Protein AF-A0AAW1DSR6-F1 (afdb_monomer_lite)

Secondary structure (DSSP, 8-state):
------HHHHHHHHHHHHHHTTS--B-TTS-B-HHHHHHHHHHHHHHHHHHHHHHHHHHHHHHHH---HHHHHHHHHHHHHHHHHHHHHHHHHHHTHHHHHHHHHHHHHHHHHHHHTT--PPP--HHHHHHHHHHHHHHHHHHHHHHHHTTT---HHHHHHHHHHHHHHHHHHHHHHHHHHHHHHHHHHHHHHHHHHHHGGGS-HHHHHHHHHHHHHHHHHHHHHHHHHHHHHHHHHHHHHHHHHHHHHHHHHHHHHHHHHHHHH--HHHHHHHHHHHHHHHHHHHHHHHHHHHHHIIIIIHHHHHHHHHHHHHHHHHHHHHHHHHHHHHH--

Radius of gyration: 26.08 Å; chains: 1; bounding box: 67×51×86 Å

pLDDT: mean 75.91, std 11.97, range [33.66, 91.06]

InterPro domains:
  IPR013604 7TM chemosensory receptor [PF08395] (12-304)

Organism: NCBI:txid488301

Sequence (333 aa):
MLFKKTIYWEVNLLFTISHYFGLAPFHYNFKPSPFYILISISFLIITFSDFIFMIIYMETINDTYVLSKFSLILERSQLIIIVTSVIISIIKPLYNIRTFNFIAKTLDNCDNNLKEVGIFISHNRIYSIVLISIKLFSVSVIFICDIILFNTTRNISAFAMEYICTMPLYFNNIVEAQFMVLLNSVQKRFNILTENIILNKNRNYLQKIKQMNVFTKVYNNLIDVCEKINTLYSLQILLIISSIFIITTANLYHVIEKVIKYLTEKKYNDYNLLIMLTYRILLRSTEVWALITSCVNTQEKSPKDFLHLLFIILDKVMFGINMFRAISDFIFL

Foldseek 3Di:
DPPPDAVLNLQVVLLVVVLQQLLAQADSLLHGDPVSPVVLVVNLVVLVVLLVVVVVVLVVVCVVVVDDPVLSVLVNVLSVLLSVLLNCSNVLNVVCSVLVNLLRVLLRVLQVLCVVLVQHADRDNVLLVVQLCVQVVLLVVLLVLCCVLVVVDPDPVVNSVSCSVSVSSNSLSSLLSSLLSSLVSLLSSLVSLLVVLVVCPPDDLVSVVSSLVSSVVSLVSSVVSVVSSCVSCVVSVVSLLVSLVSLLVSLVVVLVVLVVVCVVPVDPSSVSSNVSSVSSNVVSVVSVVVSVVSVCCSPPPRNVSSVVSSVVVVVVSVVVVVVVVVVVVVVVD

Structure (mmCIF, N/CA/C/O backbone):
data_AF-A0AAW1DSR6-F1
#
_entry.id   AF-A0AAW1DSR6-F1
#
loop_
_atom_site.group_PDB
_atom_site.id
_atom_site.type_symbol
_atom_site.label_atom_id
_atom_site.label_alt_id
_atom_site.label_comp_id
_atom_site.label_asym_id
_atom_site.label_entity_id
_atom_site.label_seq_id
_atom_site.pdbx_PDB_ins_code
_atom_site.Cartn_x
_atom_site.Cartn_y
_atom_site.Cartn_z
_atom_site.occupancy
_atom_site.B_iso_or_equiv
_atom_site.auth_seq_id
_atom_site.auth_comp_id
_atom_site.auth_asym_id
_atom_site.auth_atom_id
_atom_site.pdbx_PDB_model_num
ATOM 1 N N . MET A 1 1 ? -11.826 -24.851 19.324 1.00 33.66 1 MET A N 1
ATOM 2 C CA . MET A 1 1 ? -11.303 -23.528 19.734 1.00 33.66 1 MET A CA 1
ATOM 3 C C . MET A 1 1 ? -11.650 -22.532 18.628 1.00 33.66 1 MET A C 1
ATOM 5 O O . MET A 1 1 ? -10.995 -22.522 17.596 1.00 33.66 1 MET A O 1
ATOM 9 N N . LEU A 1 2 ? -12.761 -21.798 18.753 1.00 34.19 2 LEU A N 1
ATOM 10 C CA . LEU A 1 2 ? -13.153 -20.792 17.756 1.00 34.19 2 LEU A CA 1
ATOM 11 C C . LEU A 1 2 ? -12.132 -19.651 17.812 1.00 34.19 2 LEU A C 1
ATOM 13 O O . LEU A 1 2 ? -12.024 -18.988 18.843 1.00 34.19 2 LEU A O 1
ATOM 17 N N . PHE A 1 3 ? -11.358 -19.451 16.741 1.00 39.91 3 PHE A N 1
ATOM 18 C CA . PHE A 1 3 ? -10.447 -18.313 16.622 1.00 39.91 3 PHE A CA 1
ATOM 19 C C . PHE A 1 3 ? -11.234 -17.031 16.903 1.00 39.91 3 PHE A C 1
ATOM 21 O O . PHE A 1 3 ? -12.148 -16.680 16.154 1.00 39.91 3 PHE A O 1
ATOM 28 N N . LYS A 1 4 ? -10.906 -16.352 18.007 1.00 55.47 4 LYS A N 1
ATOM 29 C CA . LYS A 1 4 ? -11.485 -15.054 18.348 1.00 55.47 4 LYS A CA 1
ATOM 30 C C . LYS A 1 4 ? -11.132 -14.116 17.190 1.00 55.47 4 LYS A C 1
ATOM 32 O O . LYS A 1 4 ? -9.962 -13.795 16.998 1.00 55.47 4 LYS A O 1
ATOM 37 N N . LYS A 1 5 ? -12.121 -13.767 16.361 1.00 62.78 5 LYS A N 1
ATOM 38 C CA . LYS A 1 5 ? -11.941 -12.811 15.263 1.00 62.78 5 LYS A CA 1
ATOM 39 C C . LYS A 1 5 ? -11.643 -11.459 15.903 1.00 62.78 5 LYS A C 1
ATOM 41 O O . LYS A 1 5 ? -12.522 -10.893 16.538 1.00 62.78 5 LYS A O 1
ATOM 46 N N . THR A 1 6 ? -10.401 -11.017 15.794 1.00 70.44 6 THR A N 1
ATOM 47 C CA . THR A 1 6 ? -9.917 -9.715 16.266 1.00 70.44 6 THR A CA 1
ATOM 48 C C . THR A 1 6 ? -9.528 -8.854 15.067 1.00 70.44 6 THR A C 1
ATOM 50 O O . THR A 1 6 ? -9.496 -9.337 13.932 1.00 70.44 6 THR A O 1
ATOM 53 N N . ILE A 1 7 ? -9.154 -7.597 15.305 1.00 66.75 7 ILE A N 1
ATOM 54 C CA . ILE A 1 7 ? -8.527 -6.726 14.292 1.00 66.75 7 ILE A CA 1
ATOM 55 C C . ILE A 1 7 ? -7.335 -7.370 13.612 1.00 66.75 7 ILE A C 1
ATOM 57 O O . ILE A 1 7 ? -7.159 -7.220 12.405 1.00 66.75 7 ILE A O 1
ATOM 61 N N . TYR A 1 8 ? -6.557 -8.148 14.363 1.00 70.31 8 TYR A N 1
ATOM 62 C CA . TYR A 1 8 ? -5.473 -8.919 13.786 1.00 70.31 8 TYR A CA 1
ATOM 63 C C . TYR A 1 8 ? -6.011 -9.808 12.665 1.00 70.31 8 TYR A C 1
ATOM 65 O O . TYR A 1 8 ? -5.470 -9.779 11.580 1.00 70.31 8 TYR A O 1
ATOM 73 N N . TRP A 1 9 ? -7.142 -10.492 12.828 1.00 69.94 9 TRP A N 1
ATOM 74 C CA . TRP A 1 9 ? -7.712 -11.328 11.765 1.00 69.94 9 TRP A CA 1
ATOM 75 C C . TRP A 1 9 ? -8.164 -10.551 10.510 1.00 69.94 9 TRP A C 1
ATOM 77 O O . TRP A 1 9 ? -8.051 -11.069 9.400 1.00 69.94 9 TRP A O 1
ATOM 87 N N . GLU A 1 10 ? -8.655 -9.321 10.670 1.00 73.56 10 GLU A N 1
ATOM 88 C CA . GLU A 1 10 ? -9.078 -8.437 9.569 1.00 73.56 10 GLU A CA 1
ATOM 89 C C . GLU A 1 10 ? -7.885 -7.952 8.727 1.00 73.56 10 GLU A C 1
ATOM 91 O O . GLU A 1 10 ? -7.945 -7.918 7.496 1.00 73.56 10 GLU A O 1
ATOM 96 N N . VAL A 1 11 ? -6.783 -7.637 9.407 1.00 75.25 11 VAL A N 1
ATOM 97 C CA . VAL A 1 11 ? -5.608 -6.977 8.834 1.00 75.25 11 VAL A CA 1
ATOM 98 C C . VAL A 1 11 ? -4.513 -7.984 8.435 1.00 75.25 11 VAL A C 1
ATOM 100 O O . VAL A 1 11 ? -3.766 -7.763 7.484 1.00 75.25 11 VAL A O 1
ATOM 103 N N . ASN A 1 12 ? -4.446 -9.139 9.101 1.00 75.44 12 ASN A N 1
ATOM 104 C CA . ASN A 1 12 ? -3.329 -10.083 9.034 1.00 75.44 12 ASN A CA 1
ATOM 105 C C . ASN A 1 12 ? -3.040 -10.626 7.627 1.00 75.44 12 ASN A C 1
ATOM 107 O O . ASN A 1 12 ? -1.880 -10.760 7.255 1.00 75.44 12 ASN A O 1
ATOM 111 N N . LEU A 1 13 ? -4.054 -10.914 6.809 1.00 79.00 13 LEU A N 1
ATOM 112 C CA . LEU A 1 13 ? -3.818 -11.538 5.500 1.00 79.00 13 LEU A CA 1
ATOM 113 C C . LEU A 1 13 ? -2.916 -10.684 4.598 1.00 79.00 13 LEU A C 1
ATOM 115 O O . LEU A 1 13 ? -1.993 -11.196 3.970 1.00 79.00 13 LEU A O 1
ATOM 119 N N . LEU A 1 14 ? -3.130 -9.372 4.598 1.00 84.19 14 LEU A N 1
ATOM 120 C CA . LEU A 1 14 ? -2.317 -8.447 3.824 1.00 84.19 14 LEU A CA 1
ATOM 121 C C . LEU A 1 14 ? -0.883 -8.361 4.352 1.00 84.19 14 LEU A C 1
ATOM 123 O O . LEU A 1 14 ? 0.073 -8.382 3.577 1.00 84.19 14 LEU A O 1
ATOM 127 N N . PHE A 1 15 ? -0.718 -8.322 5.673 1.00 81.25 15 PHE A N 1
ATOM 128 C CA . PHE A 1 15 ? 0.607 -8.336 6.289 1.00 81.25 15 PHE A CA 1
ATOM 129 C C . PHE A 1 15 ? 1.315 -9.682 6.095 1.00 81.25 15 PHE A C 1
ATOM 131 O O . PHE A 1 15 ? 2.525 -9.704 5.917 1.00 81.25 15 PHE A O 1
ATOM 138 N N . THR A 1 16 ? 0.564 -10.779 5.975 1.00 81.81 16 THR A N 1
ATOM 139 C CA . THR A 1 16 ? 1.099 -12.099 5.620 1.00 81.81 16 THR A CA 1
ATOM 140 C C . THR A 1 16 ? 1.701 -12.095 4.224 1.00 81.81 16 THR A C 1
ATOM 142 O O . THR A 1 16 ? 2.834 -12.529 4.053 1.00 81.81 16 THR A O 1
ATOM 145 N N . ILE A 1 17 ? 0.980 -11.551 3.236 1.00 83.06 17 ILE A N 1
ATOM 146 C CA . ILE A 1 17 ? 1.521 -11.350 1.884 1.00 83.06 17 ILE A CA 1
ATOM 147 C C . ILE A 1 17 ? 2.768 -10.463 1.964 1.00 83.06 17 ILE A C 1
ATOM 149 O O . ILE A 1 17 ? 3.800 -10.785 1.389 1.00 83.06 17 ILE A O 1
ATOM 153 N N . SER A 1 18 ? 2.711 -9.404 2.769 1.00 85.31 18 SER A N 1
ATOM 154 C CA . SER A 1 18 ? 3.819 -8.462 2.952 1.00 85.31 18 SER A CA 1
ATOM 155 C C . SER A 1 18 ? 5.073 -9.088 3.581 1.00 85.31 18 SER A C 1
ATOM 157 O O . SER A 1 18 ? 6.170 -8.596 3.323 1.00 85.31 18 SER A O 1
ATOM 159 N N . HIS A 1 19 ? 4.952 -10.172 4.363 1.00 84.25 19 HIS A N 1
ATOM 160 C CA . HIS A 1 19 ? 6.106 -10.920 4.885 1.00 84.25 19 HIS A CA 1
ATOM 161 C C . HIS A 1 19 ? 6.953 -11.506 3.746 1.00 84.25 19 HIS A C 1
ATOM 163 O O . HIS A 1 19 ? 8.178 -11.438 3.800 1.00 84.25 19 HIS A O 1
ATOM 169 N N . TYR A 1 20 ? 6.309 -12.040 2.699 1.00 83.81 20 TYR A N 1
ATOM 170 C CA . TYR A 1 20 ? 6.999 -12.645 1.552 1.00 83.81 20 TYR A CA 1
ATOM 171 C C . TYR A 1 20 ? 7.768 -11.626 0.711 1.00 83.81 20 TYR A C 1
ATOM 173 O O . TYR A 1 20 ? 8.762 -11.981 0.091 1.00 83.81 20 TYR A O 1
ATOM 181 N N . PHE A 1 21 ? 7.335 -10.366 0.733 1.00 83.12 21 PHE A N 1
ATOM 182 C CA . PHE A 1 21 ? 8.011 -9.255 0.065 1.00 83.12 21 PHE A CA 1
ATOM 183 C C . PHE A 1 21 ? 8.940 -8.477 1.012 1.00 83.12 21 PHE A C 1
ATOM 185 O O . PHE A 1 21 ? 9.405 -7.404 0.661 1.00 83.12 21 PHE A O 1
ATOM 192 N N . GLY A 1 22 ? 9.185 -8.945 2.243 1.00 81.81 22 GLY A N 1
ATOM 193 C CA . GLY A 1 22 ? 10.058 -8.235 3.187 1.00 81.81 22 GLY A CA 1
ATOM 194 C C . GLY A 1 22 ? 9.541 -6.856 3.632 1.00 81.81 22 GLY A C 1
ATOM 195 O O . GLY A 1 22 ? 10.302 -6.066 4.186 1.00 81.81 22 GLY A O 1
ATOM 196 N N . LEU A 1 23 ? 8.254 -6.560 3.437 1.00 86.00 23 LEU A N 1
ATOM 197 C CA . LEU A 1 23 ? 7.609 -5.292 3.810 1.00 86.00 23 LEU A CA 1
ATOM 198 C C . LEU A 1 23 ? 7.003 -5.311 5.222 1.00 86.00 23 LEU A C 1
ATOM 200 O O . LEU A 1 23 ? 6.523 -4.293 5.717 1.00 86.00 23 LEU A O 1
ATOM 204 N N . ALA A 1 24 ? 6.995 -6.470 5.877 1.00 85.31 24 ALA A N 1
ATOM 205 C CA . ALA A 1 24 ? 6.458 -6.644 7.219 1.00 85.31 24 ALA A CA 1
ATOM 206 C C . ALA A 1 24 ? 7.424 -7.503 8.067 1.00 85.31 24 ALA A C 1
ATOM 208 O O . ALA A 1 24 ? 7.368 -8.728 8.049 1.00 85.31 24 ALA A O 1
ATOM 209 N N . PRO A 1 25 ? 8.344 -6.887 8.825 1.00 83.06 25 PRO A N 1
ATOM 210 C CA . PRO A 1 25 ? 9.368 -7.596 9.598 1.00 83.06 25 PRO A CA 1
ATOM 211 C C . PRO A 1 25 ? 8.852 -8.107 10.959 1.00 83.06 25 PRO A C 1
ATOM 213 O O . PRO A 1 25 ? 9.550 -8.072 11.977 1.00 83.06 25 PRO A O 1
ATOM 216 N N . PHE A 1 26 ? 7.594 -8.539 11.029 1.00 81.88 26 PHE A N 1
ATOM 217 C CA . PHE A 1 26 ? 6.928 -8.883 12.283 1.00 81.88 26 PHE A CA 1
ATOM 218 C C . PHE A 1 26 ? 5.994 -10.087 12.144 1.00 81.88 26 PHE A C 1
ATOM 220 O O . PHE A 1 26 ? 5.585 -10.460 11.061 1.00 81.88 26 PHE A O 1
ATOM 227 N N . HIS A 1 27 ? 5.666 -10.730 13.262 1.00 82.25 27 HIS A N 1
ATOM 228 C CA . HIS A 1 27 ? 4.665 -11.791 13.335 1.00 82.25 27 HIS A CA 1
ATOM 229 C C . HIS A 1 27 ? 3.236 -11.234 13.322 1.00 82.25 27 HIS A C 1
ATOM 231 O O . HIS A 1 27 ? 3.014 -10.039 13.502 1.00 82.25 27 HIS A O 1
ATOM 237 N N . TYR A 1 28 ? 2.258 -12.142 13.263 1.00 71.56 28 TYR A N 1
ATOM 238 C CA . TYR A 1 28 ? 0.815 -11.878 13.291 1.00 71.56 28 TYR A CA 1
ATOM 239 C C . TYR A 1 28 ? 0.317 -10.924 14.388 1.00 71.56 28 TYR A C 1
ATOM 241 O O . TYR A 1 28 ? -0.719 -10.298 14.209 1.00 71.56 28 TYR A O 1
ATOM 249 N N . ASN A 1 29 ? 1.059 -10.767 15.489 1.00 72.31 29 ASN A N 1
ATOM 250 C CA . ASN A 1 29 ? 0.733 -9.842 16.580 1.00 72.31 29 ASN A CA 1
ATOM 251 C C . ASN A 1 29 ? 1.559 -8.538 16.543 1.00 72.31 29 ASN A C 1
ATOM 253 O O . ASN A 1 29 ? 1.750 -7.914 17.587 1.00 72.31 29 ASN A O 1
ATOM 257 N N . PHE A 1 30 ? 2.113 -8.163 15.385 1.00 76.62 30 PHE A N 1
ATOM 258 C CA . PHE A 1 30 ? 3.025 -7.022 15.209 1.00 76.62 30 PHE A CA 1
ATOM 259 C C . PHE A 1 30 ? 4.219 -7.039 16.184 1.00 76.62 30 PHE A C 1
ATOM 261 O O . PHE A 1 30 ? 4.665 -6.008 16.689 1.00 76.62 30 PHE A O 1
ATOM 268 N N . LYS A 1 31 ? 4.737 -8.239 16.483 1.00 81.00 31 LYS A N 1
ATOM 269 C CA . LYS A 1 31 ? 5.980 -8.433 17.246 1.00 81.00 31 LYS A CA 1
ATOM 270 C C . LYS A 1 31 ? 7.142 -8.658 16.280 1.00 81.00 31 LYS A C 1
ATOM 272 O O . LYS A 1 31 ? 6.949 -9.431 15.345 1.00 81.00 31 LYS A O 1
ATOM 277 N N . PRO A 1 32 ? 8.322 -8.057 16.502 1.00 81.56 32 PRO A N 1
ATOM 278 C CA . PRO A 1 32 ? 9.464 -8.247 15.615 1.00 81.56 32 PRO A CA 1
ATOM 279 C C . PRO A 1 32 ? 9.823 -9.732 15.510 1.00 81.56 32 PRO A C 1
ATOM 281 O O . PRO A 1 32 ? 9.777 -10.455 16.508 1.00 81.56 32 PRO A O 1
ATOM 284 N N . SER A 1 33 ? 10.163 -10.175 14.303 1.00 86.69 33 SER A N 1
ATOM 285 C CA . SER A 1 33 ? 10.645 -11.531 14.051 1.00 86.69 33 SER A CA 1
ATOM 286 C C . SER A 1 33 ? 12.042 -11.463 13.450 1.00 86.69 33 SER A C 1
ATOM 288 O O . SER A 1 33 ? 12.186 -10.839 12.399 1.00 86.69 33 SER A O 1
ATOM 290 N N . PRO A 1 34 ? 13.063 -12.109 14.039 1.00 87.12 34 PRO A N 1
ATOM 291 C CA . PRO A 1 34 ? 14.406 -12.097 13.462 1.00 87.12 34 PRO A CA 1
ATOM 292 C C . PRO A 1 34 ? 14.419 -12.685 12.044 1.00 87.12 34 PRO A C 1
ATOM 294 O O . PRO A 1 34 ? 15.131 -12.184 11.182 1.00 87.12 34 PRO A O 1
ATOM 297 N N . PHE A 1 35 ? 13.570 -13.682 11.777 1.00 89.56 35 PHE A N 1
ATOM 298 C CA . PHE A 1 35 ? 13.433 -14.292 10.456 1.00 89.56 35 PHE A CA 1
ATOM 299 C C . PHE A 1 35 ? 12.886 -13.309 9.410 1.00 89.56 35 PHE A C 1
ATOM 301 O O . PHE A 1 35 ? 13.492 -13.132 8.358 1.00 89.56 35 PHE A O 1
ATOM 308 N N . TYR A 1 36 ? 11.781 -12.614 9.705 1.00 88.06 36 TYR A N 1
ATOM 309 C CA . TYR A 1 36 ? 11.218 -11.641 8.759 1.00 88.06 36 TYR A CA 1
ATOM 310 C C . TYR A 1 36 ? 12.074 -10.377 8.625 1.00 88.06 36 TYR A C 1
ATOM 312 O O . TYR A 1 36 ? 12.124 -9.802 7.545 1.00 88.06 36 TYR A O 1
ATOM 320 N N . ILE A 1 37 ? 12.796 -9.977 9.678 1.00 88.00 37 ILE A N 1
ATOM 321 C CA . ILE A 1 37 ? 13.806 -8.912 9.591 1.00 88.00 37 ILE A CA 1
ATOM 322 C C . ILE A 1 37 ? 14.918 -9.314 8.616 1.00 88.00 37 ILE A C 1
ATOM 324 O O . ILE A 1 37 ? 15.310 -8.503 7.780 1.00 88.00 37 ILE A O 1
ATOM 328 N N . LEU A 1 38 ? 15.401 -10.558 8.686 1.00 89.88 38 LEU A N 1
ATOM 329 C CA . LEU A 1 38 ? 16.421 -11.057 7.766 1.00 89.88 38 LEU A CA 1
ATOM 330 C C . LEU A 1 38 ? 15.917 -11.045 6.318 1.00 89.88 38 LEU A C 1
ATOM 332 O O . LEU A 1 38 ? 16.629 -10.559 5.448 1.00 89.88 38 LEU A O 1
ATOM 336 N N . ILE A 1 39 ? 14.670 -11.467 6.077 1.00 90.06 39 ILE A N 1
ATOM 337 C CA . ILE A 1 39 ? 14.035 -11.371 4.753 1.00 90.06 39 ILE A CA 1
ATOM 338 C C . ILE A 1 39 ? 14.001 -9.915 4.263 1.00 90.06 39 ILE A C 1
ATOM 340 O O . ILE A 1 39 ? 14.423 -9.645 3.140 1.00 90.06 39 ILE A O 1
ATOM 344 N N . SER A 1 40 ? 13.557 -8.967 5.096 1.00 88.44 40 SER A N 1
ATOM 345 C CA . SER A 1 40 ? 13.559 -7.536 4.757 1.00 88.44 40 SER A CA 1
ATOM 346 C C . SER A 1 40 ? 14.954 -7.026 4.381 1.00 88.44 40 SER A C 1
ATOM 348 O O . SER A 1 40 ? 15.101 -6.320 3.385 1.00 88.44 40 SER A O 1
ATOM 350 N N . ILE A 1 41 ? 15.989 -7.402 5.140 1.00 89.50 41 ILE A N 1
ATOM 351 C CA . ILE A 1 41 ? 17.379 -7.012 4.862 1.00 89.50 41 ILE A CA 1
ATOM 352 C C . ILE A 1 41 ? 17.864 -7.626 3.544 1.00 89.50 41 ILE A C 1
ATOM 354 O O . ILE A 1 41 ? 18.469 -6.922 2.738 1.00 89.50 41 ILE A O 1
ATOM 358 N N . SER A 1 42 ? 17.566 -8.902 3.282 1.00 89.75 42 SER A N 1
ATOM 359 C CA . SER A 1 42 ? 17.909 -9.555 2.015 1.00 89.75 42 SER A CA 1
ATOM 360 C C . SER A 1 42 ? 17.270 -8.848 0.819 1.00 89.75 42 SER A C 1
ATOM 362 O O . SER A 1 42 ? 17.965 -8.566 -0.153 1.00 89.75 42 SER A O 1
ATOM 364 N N . PHE A 1 43 ? 15.986 -8.486 0.902 1.00 87.75 43 PHE A N 1
ATOM 365 C CA . PHE A 1 43 ? 15.320 -7.717 -0.153 1.00 87.75 43 PHE A CA 1
ATOM 366 C C . PHE A 1 43 ? 15.931 -6.331 -0.346 1.00 87.75 43 PHE A C 1
ATOM 368 O O . PHE A 1 43 ? 16.059 -5.880 -1.482 1.00 87.75 43 PHE A O 1
ATOM 375 N N . LEU A 1 44 ? 16.351 -5.666 0.731 1.00 88.00 44 LEU A N 1
ATOM 376 C CA . LEU A 1 44 ? 17.025 -4.371 0.644 1.00 88.00 44 LEU A CA 1
ATOM 377 C C . LEU A 1 44 ? 18.364 -4.492 -0.101 1.00 88.00 44 LEU A C 1
ATOM 379 O O . LEU A 1 44 ? 18.635 -3.687 -0.990 1.00 88.00 44 LEU A O 1
ATOM 383 N N . ILE A 1 45 ? 19.159 -5.524 0.203 1.00 89.12 45 ILE A N 1
ATOM 384 C CA . ILE A 1 45 ? 20.431 -5.801 -0.484 1.00 89.12 45 ILE A CA 1
ATOM 385 C C . ILE A 1 45 ? 20.195 -6.096 -1.969 1.00 89.12 45 ILE A C 1
ATOM 387 O O . ILE A 1 45 ? 20.877 -5.519 -2.812 1.00 89.12 45 ILE A O 1
ATOM 391 N N . ILE A 1 46 ? 19.215 -6.948 -2.291 1.00 87.56 46 ILE A N 1
ATOM 392 C CA . ILE A 1 46 ? 18.862 -7.278 -3.680 1.00 87.56 46 ILE A CA 1
ATOM 393 C C . ILE A 1 46 ? 18.434 -6.014 -4.429 1.00 87.56 46 ILE A C 1
ATOM 395 O O . ILE A 1 46 ? 18.999 -5.709 -5.470 1.00 87.56 46 ILE A O 1
ATOM 399 N N . THR A 1 47 ? 17.530 -5.216 -3.856 1.00 84.31 47 THR A N 1
ATOM 400 C CA . THR A 1 47 ? 17.042 -3.975 -4.483 1.00 84.31 47 THR A CA 1
ATOM 401 C C . THR A 1 47 ? 18.184 -2.991 -4.750 1.00 84.31 47 THR A C 1
ATOM 403 O O . THR A 1 47 ? 18.222 -2.342 -5.792 1.00 84.31 47 THR A O 1
ATOM 406 N N . PHE A 1 48 ? 19.133 -2.875 -3.818 1.00 84.94 48 PHE A N 1
ATOM 407 C CA . PHE A 1 48 ? 20.292 -2.002 -3.984 1.00 84.94 48 PHE A CA 1
ATOM 408 C C . PHE A 1 48 ? 21.265 -2.523 -5.053 1.00 84.94 48 PHE A C 1
ATOM 410 O O . PHE A 1 48 ? 21.777 -1.742 -5.853 1.00 84.94 48 PHE A O 1
ATOM 417 N N . SER A 1 49 ? 21.484 -3.840 -5.103 1.00 85.56 49 SER A N 1
ATOM 418 C CA . SER A 1 49 ? 22.279 -4.489 -6.149 1.00 85.56 49 SER A CA 1
ATOM 419 C C . SER A 1 49 ? 21.655 -4.290 -7.532 1.00 85.56 49 SER A C 1
ATOM 421 O O . SER A 1 49 ? 22.345 -3.882 -8.465 1.00 85.56 49 SER A O 1
ATOM 423 N N . ASP A 1 50 ? 20.345 -4.512 -7.651 1.00 82.44 50 ASP A N 1
ATOM 424 C C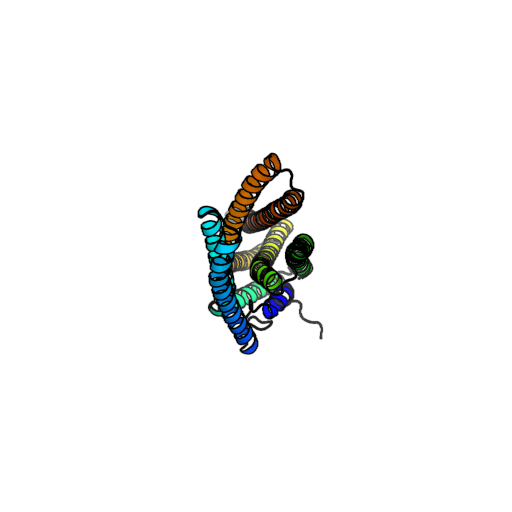A . ASP A 1 50 ? 19.589 -4.336 -8.891 1.00 82.44 50 ASP A CA 1
ATOM 425 C C . ASP A 1 50 ? 19.624 -2.875 -9.357 1.00 82.44 50 ASP A C 1
ATOM 427 O O . ASP A 1 50 ? 19.820 -2.602 -10.537 1.00 82.44 50 ASP A O 1
ATOM 431 N N . PHE A 1 51 ? 19.523 -1.914 -8.434 1.00 83.25 51 PHE A N 1
ATOM 432 C CA . PHE A 1 51 ? 19.664 -0.489 -8.739 1.00 83.25 51 PHE A CA 1
ATOM 433 C C . PHE A 1 51 ? 21.029 -0.146 -9.348 1.00 83.25 51 PHE A C 1
ATOM 435 O O . PHE A 1 51 ? 21.090 0.526 -10.380 1.00 83.25 51 PHE A O 1
ATOM 442 N N . ILE A 1 52 ? 22.122 -0.622 -8.741 1.00 83.62 52 ILE A N 1
ATOM 443 C CA . ILE A 1 52 ? 23.479 -0.402 -9.267 1.00 83.62 52 ILE A CA 1
ATOM 444 C C . ILE A 1 52 ? 23.619 -1.046 -10.647 1.00 83.62 52 ILE A C 1
ATOM 446 O O . ILE A 1 52 ? 24.118 -0.409 -11.576 1.00 83.62 52 ILE A O 1
ATOM 450 N N . PHE A 1 53 ? 23.143 -2.285 -10.792 1.00 82.81 53 PHE A N 1
ATOM 451 C CA . PHE A 1 53 ? 23.168 -3.000 -12.062 1.00 82.81 53 PHE A CA 1
ATOM 452 C C . PHE A 1 53 ? 22.432 -2.223 -13.161 1.00 82.81 53 PHE A C 1
ATOM 454 O O . PHE A 1 53 ? 22.983 -2.029 -14.243 1.00 82.81 53 PHE A O 1
ATOM 461 N N . MET A 1 54 ? 21.236 -1.705 -12.873 1.00 76.94 54 MET A N 1
ATOM 462 C CA . MET A 1 54 ? 20.451 -0.919 -13.827 1.00 76.94 54 MET A CA 1
ATOM 463 C C . MET A 1 54 ? 21.137 0.378 -14.248 1.00 76.94 54 MET A C 1
ATOM 465 O O . MET A 1 54 ? 21.047 0.750 -15.414 1.00 76.94 54 MET A O 1
ATOM 469 N N . ILE A 1 55 ? 21.818 1.075 -13.334 1.00 78.12 55 ILE A N 1
ATOM 470 C CA . ILE A 1 55 ? 22.549 2.305 -13.674 1.00 78.12 55 ILE A CA 1
ATOM 471 C C . ILE A 1 55 ? 23.665 2.002 -14.674 1.00 78.12 55 ILE A C 1
ATOM 473 O O . ILE A 1 55 ? 23.763 2.677 -15.699 1.00 78.12 55 ILE A O 1
ATOM 477 N N . ILE A 1 56 ? 24.462 0.967 -14.397 1.00 79.12 56 ILE A N 1
ATOM 478 C CA . ILE A 1 56 ? 25.563 0.537 -15.269 1.00 79.12 56 ILE A CA 1
ATOM 479 C C . ILE A 1 56 ? 25.009 0.076 -16.622 1.00 79.12 56 ILE A C 1
ATOM 481 O O . ILE A 1 56 ? 25.536 0.421 -17.677 1.00 79.12 56 ILE A O 1
ATOM 485 N N . TYR A 1 57 ? 23.912 -0.679 -16.608 1.00 74.69 57 TYR A N 1
ATOM 486 C CA . TYR A 1 57 ? 23.311 -1.212 -17.824 1.00 74.69 57 TYR A CA 1
ATOM 487 C C . TYR A 1 57 ? 22.587 -0.145 -18.660 1.00 74.69 57 TYR A C 1
ATOM 489 O O . TYR A 1 57 ? 22.561 -0.227 -19.884 1.00 74.69 57 TYR A O 1
ATOM 497 N N . MET A 1 58 ? 22.039 0.905 -18.043 1.00 70.81 58 MET A N 1
ATOM 498 C CA . MET A 1 58 ? 21.500 2.046 -18.789 1.00 70.81 58 MET A CA 1
ATOM 499 C C . MET A 1 58 ? 22.587 2.812 -19.547 1.00 70.81 58 MET A C 1
ATOM 501 O O . MET A 1 58 ? 22.297 3.366 -20.604 1.00 70.81 58 MET A O 1
ATOM 505 N N . GLU A 1 59 ? 23.828 2.836 -19.052 1.00 70.12 59 GLU A N 1
ATOM 506 C CA . GLU A 1 59 ? 24.948 3.422 -19.799 1.00 70.12 59 GLU A CA 1
ATOM 507 C C . GLU A 1 59 ? 25.290 2.598 -21.040 1.00 70.12 59 GLU A C 1
ATOM 509 O O . GLU A 1 59 ? 25.432 3.169 -22.117 1.00 70.12 59 GLU A O 1
ATOM 514 N N . THR A 1 60 ? 25.293 1.267 -20.937 1.00 67.69 60 THR A N 1
ATOM 515 C CA . THR A 1 60 ? 25.555 0.388 -22.090 1.00 67.69 60 THR A CA 1
ATOM 516 C C . THR A 1 60 ? 24.395 0.355 -23.097 1.00 67.69 60 THR A C 1
ATOM 518 O O . THR A 1 60 ? 24.611 0.218 -24.303 1.00 67.69 60 THR A O 1
ATOM 521 N N . ILE A 1 61 ? 23.153 0.528 -22.630 1.00 62.06 61 ILE A N 1
ATOM 522 C CA . ILE A 1 61 ? 21.959 0.675 -23.478 1.00 62.06 61 ILE A CA 1
ATOM 523 C C . ILE A 1 61 ? 21.936 2.017 -24.209 1.00 62.06 61 ILE A C 1
ATOM 525 O O . ILE A 1 61 ? 21.490 2.085 -25.353 1.00 62.06 61 ILE A O 1
ATOM 529 N N . ASN A 1 62 ? 22.394 3.099 -23.582 1.00 57.69 62 ASN A N 1
ATOM 530 C CA . ASN A 1 62 ? 22.384 4.412 -24.220 1.00 57.69 62 ASN A CA 1
ATOM 531 C C . ASN A 1 62 ? 23.220 4.428 -25.511 1.00 57.69 62 ASN A C 1
ATOM 533 O O . ASN A 1 62 ? 22.804 5.018 -26.509 1.00 57.69 62 ASN A O 1
ATOM 537 N N . ASP A 1 63 ? 24.332 3.692 -25.513 1.00 54.44 63 ASP A N 1
ATOM 538 C CA . ASP A 1 63 ? 25.188 3.517 -26.688 1.00 54.44 63 ASP A CA 1
ATOM 539 C C . ASP A 1 63 ? 24.503 2.719 -27.814 1.00 54.44 63 ASP A C 1
ATOM 541 O O . ASP A 1 63 ? 24.851 2.873 -28.983 1.00 54.44 63 ASP A O 1
ATOM 545 N N . THR A 1 64 ? 23.500 1.892 -27.491 1.00 47.53 64 THR A N 1
ATOM 546 C CA . THR A 1 64 ? 22.774 1.051 -28.461 1.00 47.53 64 THR A CA 1
ATOM 547 C C . THR A 1 64 ? 21.444 1.640 -28.934 1.00 47.53 64 THR A C 1
ATOM 549 O O . THR A 1 64 ? 21.094 1.469 -30.099 1.00 47.53 64 THR A O 1
ATOM 552 N N . TYR A 1 65 ? 20.698 2.340 -28.075 1.00 47.62 65 TYR A N 1
ATOM 553 C CA . TYR A 1 65 ? 19.365 2.873 -28.399 1.00 47.62 65 TYR A CA 1
ATOM 554 C C . TYR A 1 65 ? 19.361 4.358 -28.788 1.00 47.62 65 TYR A C 1
ATOM 556 O O . TYR A 1 65 ? 18.321 4.852 -29.226 1.00 47.62 65 TYR A O 1
ATOM 564 N N . VAL A 1 66 ? 20.500 5.057 -28.661 1.00 57.69 66 VAL A N 1
ATOM 565 C CA . VAL A 1 66 ? 20.666 6.484 -29.005 1.00 57.69 66 VAL A CA 1
ATOM 566 C C . VAL A 1 66 ? 19.521 7.324 -28.421 1.00 57.69 66 VAL A C 1
ATOM 568 O O . VAL A 1 66 ? 18.827 8.068 -29.119 1.00 57.69 66 VAL A O 1
ATOM 571 N N . LEU A 1 67 ? 19.265 7.149 -27.122 1.00 63.03 67 LEU A N 1
ATOM 572 C CA . LEU A 1 67 ? 18.229 7.905 -26.426 1.00 63.03 67 LEU A CA 1
ATOM 573 C C . LEU A 1 67 ? 18.595 9.393 -26.430 1.00 63.03 67 LEU A C 1
ATOM 575 O O . LEU A 1 67 ? 19.762 9.780 -26.321 1.00 63.03 67 LEU A O 1
ATOM 579 N N . SER A 1 68 ? 17.587 10.261 -26.539 1.00 69.19 68 SER A N 1
ATOM 580 C CA . SER A 1 68 ? 17.825 11.694 -26.375 1.00 69.19 68 SER A CA 1
ATOM 581 C C . SER A 1 68 ? 18.340 11.967 -24.956 1.00 69.19 68 SER A C 1
ATOM 583 O O . SER A 1 68 ? 17.927 11.317 -23.992 1.00 69.19 68 SER A O 1
ATOM 585 N N . LYS A 1 69 ? 19.219 12.968 -24.793 1.00 73.94 69 LYS A N 1
ATOM 586 C CA . LYS A 1 69 ? 19.752 13.346 -23.467 1.00 73.94 69 LYS A CA 1
ATOM 587 C C . LYS A 1 69 ? 18.635 13.602 -22.446 1.00 73.94 69 LYS A C 1
ATOM 589 O O . LYS A 1 69 ? 18.794 13.290 -21.272 1.00 73.94 69 LYS A O 1
ATOM 594 N N . PHE A 1 70 ? 17.505 14.146 -22.901 1.00 74.25 70 PHE A N 1
ATOM 595 C CA . PHE A 1 70 ? 16.340 14.404 -22.059 1.00 74.25 70 PHE A CA 1
ATOM 596 C C . PHE A 1 70 ? 15.616 13.114 -21.643 1.00 74.25 70 PHE A C 1
ATOM 598 O O . PHE A 1 70 ? 15.311 12.948 -20.465 1.00 74.25 70 PHE A O 1
ATOM 605 N N . SER A 1 71 ? 15.413 12.171 -22.570 1.00 69.50 71 SER A N 1
ATOM 606 C CA . SER A 1 71 ? 14.837 10.857 -22.259 1.00 69.50 71 SER A CA 1
ATOM 607 C C . SER A 1 71 ? 15.676 10.103 -21.225 1.00 69.50 71 SER A C 1
ATOM 609 O O . SER A 1 71 ? 15.124 9.552 -20.277 1.00 69.50 71 SER A O 1
ATOM 611 N N . LEU A 1 72 ? 17.003 10.146 -21.340 1.00 73.25 72 LEU A N 1
ATOM 612 C CA . LEU A 1 72 ? 17.896 9.476 -20.397 1.00 73.25 72 LEU A CA 1
ATOM 613 C C . LEU A 1 72 ? 17.843 10.088 -18.986 1.00 73.25 72 LEU A C 1
ATOM 615 O O . LEU A 1 72 ? 17.900 9.363 -17.992 1.00 73.25 72 LEU A O 1
ATOM 619 N N . ILE A 1 73 ? 17.693 11.414 -18.879 1.00 79.12 73 ILE A N 1
ATOM 620 C CA . ILE A 1 73 ? 17.479 12.088 -17.588 1.00 79.12 73 ILE A CA 1
ATOM 621 C C . ILE A 1 73 ? 16.158 11.631 -16.955 1.00 79.12 73 ILE A C 1
ATOM 623 O O . ILE A 1 73 ? 16.125 11.361 -15.752 1.00 79.12 73 ILE A O 1
ATOM 627 N N . LEU A 1 74 ? 15.084 11.525 -17.745 1.00 75.62 74 LEU A N 1
ATOM 628 C CA . LEU A 1 74 ? 13.776 11.071 -17.263 1.00 75.62 74 LEU A CA 1
ATOM 629 C C . LEU A 1 74 ? 13.819 9.627 -16.751 1.00 75.62 74 LEU A C 1
ATOM 631 O O . LEU A 1 74 ? 13.370 9.376 -15.634 1.00 75.62 74 LEU A O 1
ATOM 635 N N . GLU A 1 75 ? 14.427 8.712 -17.507 1.00 73.31 75 GLU A N 1
ATOM 636 C CA . GLU A 1 75 ? 14.568 7.301 -17.121 1.00 73.31 75 GLU A CA 1
ATOM 637 C C . GLU A 1 75 ? 15.375 7.138 -15.822 1.00 73.31 75 GLU A C 1
ATOM 639 O O . GLU A 1 75 ? 14.949 6.449 -14.891 1.00 73.31 75 GLU A O 1
ATOM 644 N N . ARG A 1 76 ? 16.502 7.853 -15.691 1.00 79.06 76 ARG A N 1
ATOM 645 C CA . ARG A 1 76 ? 17.300 7.856 -14.451 1.00 79.06 76 ARG A CA 1
ATOM 646 C C . ARG A 1 76 ? 16.527 8.430 -13.265 1.00 79.06 76 ARG A C 1
ATOM 648 O O . ARG A 1 76 ? 16.577 7.871 -12.171 1.00 79.06 76 ARG A O 1
ATOM 655 N N . SER A 1 77 ? 15.795 9.524 -13.469 1.00 79.25 77 SER A N 1
ATOM 656 C CA . SER A 1 77 ? 14.998 10.157 -12.409 1.00 79.25 77 SER A CA 1
ATOM 657 C C . SER A 1 77 ? 13.879 9.233 -11.925 1.00 79.25 77 SER A C 1
ATOM 659 O O . SER A 1 77 ? 13.672 9.083 -10.720 1.00 79.25 77 SER A O 1
ATOM 661 N N . GLN A 1 78 ? 13.197 8.565 -12.859 1.00 78.12 78 GLN A N 1
ATOM 662 C CA . GLN A 1 78 ? 12.187 7.559 -12.561 1.00 78.12 78 GLN A CA 1
ATOM 663 C C . GLN A 1 78 ? 12.779 6.422 -11.723 1.00 78.12 78 GLN A C 1
ATOM 665 O O . GLN A 1 78 ? 12.240 6.085 -10.668 1.00 78.12 78 GLN A O 1
ATOM 670 N N . LEU A 1 79 ? 13.914 5.874 -12.155 1.00 79.06 79 LEU A N 1
ATOM 671 C CA . LEU A 1 79 ? 14.571 4.759 -11.487 1.00 79.06 79 LEU A CA 1
ATOM 672 C C . LEU A 1 79 ? 15.014 5.116 -10.057 1.00 79.06 79 LEU A C 1
ATOM 674 O O . LEU A 1 79 ? 14.743 4.359 -9.124 1.00 79.06 79 LEU A O 1
ATOM 678 N N . ILE A 1 80 ? 15.604 6.300 -9.857 1.00 83.56 80 ILE A N 1
ATOM 679 C CA . ILE A 1 80 ? 16.004 6.799 -8.530 1.00 83.56 80 ILE A CA 1
ATOM 680 C C . ILE A 1 80 ? 14.803 6.888 -7.587 1.00 83.56 80 ILE A C 1
ATOM 682 O O . ILE A 1 80 ? 14.873 6.425 -6.446 1.00 83.56 80 ILE A O 1
ATOM 686 N N . ILE A 1 81 ? 13.692 7.468 -8.039 1.00 82.69 81 ILE A N 1
ATOM 687 C CA . ILE A 1 81 ? 12.518 7.695 -7.187 1.00 82.69 81 ILE A CA 1
ATOM 688 C C . ILE A 1 81 ? 11.826 6.382 -6.842 1.00 82.69 81 ILE A C 1
ATOM 690 O O . ILE A 1 81 ? 11.445 6.174 -5.689 1.00 82.69 81 ILE A O 1
ATOM 694 N N . ILE A 1 82 ? 11.708 5.480 -7.816 1.00 79.50 82 ILE A N 1
ATOM 695 C CA . ILE A 1 82 ? 11.139 4.151 -7.614 1.00 79.50 82 ILE A CA 1
ATOM 696 C C . ILE A 1 82 ? 11.946 3.382 -6.559 1.00 79.50 82 ILE A C 1
ATOM 698 O O . ILE A 1 82 ? 11.370 2.900 -5.582 1.00 79.50 82 ILE A O 1
ATOM 702 N N . VAL A 1 83 ? 13.272 3.318 -6.702 1.00 83.06 83 VAL A N 1
ATOM 703 C CA . VAL A 1 83 ? 14.134 2.588 -5.760 1.00 83.06 83 VAL A CA 1
ATOM 704 C C . VAL A 1 83 ? 14.141 3.235 -4.380 1.00 83.06 83 VAL A C 1
ATOM 706 O O . VAL A 1 83 ? 14.020 2.537 -3.375 1.00 83.06 83 VAL A O 1
ATOM 709 N N . THR A 1 84 ? 14.188 4.566 -4.312 1.00 86.56 84 THR A N 1
ATOM 710 C CA . THR A 1 84 ? 14.079 5.299 -3.042 1.00 86.56 84 THR A CA 1
ATOM 711 C C . THR A 1 84 ? 12.764 4.969 -2.330 1.00 86.56 84 THR A C 1
ATOM 713 O O . THR A 1 84 ? 12.754 4.741 -1.118 1.00 86.56 84 THR A O 1
ATOM 716 N N . SER A 1 85 ? 11.661 4.865 -3.080 1.00 85.88 85 SER A N 1
ATOM 717 C CA . SER A 1 85 ? 10.354 4.485 -2.540 1.00 85.88 85 SER A CA 1
ATOM 718 C C . SER A 1 85 ? 10.352 3.057 -1.982 1.00 85.88 85 SER A C 1
ATOM 720 O O . SER A 1 85 ? 9.869 2.843 -0.869 1.00 85.88 85 SER A O 1
ATOM 722 N N . VAL A 1 86 ? 10.965 2.088 -2.676 1.00 85.19 86 VAL A N 1
ATOM 723 C CA . VAL A 1 86 ? 11.093 0.698 -2.188 1.00 85.19 86 VAL A CA 1
ATOM 724 C C . VAL A 1 86 ? 11.964 0.618 -0.935 1.00 85.19 86 VAL A C 1
ATOM 726 O O . VAL A 1 86 ? 11.562 0.004 0.053 1.00 85.19 86 VAL A O 1
ATOM 729 N N . ILE A 1 87 ? 13.124 1.282 -0.925 1.00 88.19 87 ILE A N 1
ATOM 730 C CA . ILE A 1 87 ? 14.032 1.299 0.232 1.00 88.19 87 ILE A CA 1
ATOM 731 C C . ILE A 1 87 ? 13.307 1.847 1.464 1.00 88.19 87 ILE A C 1
ATOM 733 O O . ILE A 1 87 ? 13.307 1.224 2.527 1.00 88.19 87 ILE A O 1
ATOM 737 N N . ILE A 1 88 ? 12.623 2.984 1.323 1.00 89.69 88 ILE A N 1
ATOM 738 C CA . ILE A 1 88 ? 11.847 3.575 2.417 1.00 89.69 88 ILE A CA 1
ATOM 739 C C . ILE A 1 88 ? 10.683 2.658 2.813 1.00 89.69 88 ILE A C 1
ATOM 741 O O . ILE A 1 88 ? 10.369 2.538 3.998 1.00 89.69 88 ILE A O 1
ATOM 745 N N . SER A 1 89 ? 10.065 1.971 1.855 1.00 87.81 89 SER A N 1
ATOM 746 C CA . SER A 1 89 ? 9.008 0.986 2.098 1.00 87.81 89 SER A CA 1
ATOM 747 C C . SER A 1 89 ? 9.459 -0.196 2.952 1.00 87.81 89 SER A C 1
ATOM 749 O O . SER A 1 89 ? 8.688 -0.652 3.790 1.00 87.81 89 SER A O 1
ATOM 751 N N . ILE A 1 90 ? 10.711 -0.636 2.817 1.00 87.81 90 ILE A N 1
ATOM 752 C CA . ILE A 1 90 ? 11.295 -1.720 3.620 1.00 87.81 90 ILE A CA 1
ATOM 753 C C . ILE A 1 90 ? 11.796 -1.207 4.984 1.00 87.81 90 ILE A C 1
ATOM 755 O O . ILE A 1 90 ? 11.583 -1.850 6.014 1.00 87.81 90 ILE A O 1
ATOM 759 N N . ILE A 1 91 ? 12.429 -0.027 5.029 1.00 89.19 91 ILE A N 1
ATOM 760 C CA . ILE A 1 91 ? 13.018 0.530 6.261 1.00 89.19 91 ILE A CA 1
ATOM 761 C C . ILE A 1 91 ? 11.948 1.014 7.246 1.00 89.19 91 ILE A C 1
ATOM 763 O O . ILE A 1 91 ? 12.066 0.811 8.458 1.00 89.19 91 ILE A O 1
ATOM 767 N N . LYS A 1 92 ? 10.891 1.678 6.769 1.00 88.12 92 LYS A N 1
ATOM 768 C CA . LYS A 1 92 ? 9.925 2.335 7.663 1.00 88.12 92 LYS A CA 1
ATOM 769 C C . LYS A 1 92 ? 9.171 1.352 8.575 1.00 88.12 92 LYS A C 1
ATOM 771 O O . LYS A 1 92 ? 9.016 1.677 9.758 1.00 88.12 92 LYS A O 1
ATOM 776 N N . PRO A 1 93 ? 8.747 0.161 8.105 1.00 85.94 93 PRO A N 1
ATOM 777 C CA . PRO A 1 93 ? 8.198 -0.881 8.964 1.00 85.94 93 PRO A CA 1
ATOM 778 C C . PRO A 1 93 ? 9.172 -1.352 10.045 1.00 85.94 93 PRO A C 1
ATOM 780 O O . PRO A 1 93 ? 8.733 -1.546 11.174 1.00 85.94 93 PRO A O 1
ATOM 783 N N . LEU A 1 94 ? 10.475 -1.469 9.745 1.00 85.12 94 LEU A N 1
ATOM 784 C CA . LEU A 1 94 ? 11.510 -1.845 10.723 1.00 85.12 94 LEU A CA 1
ATOM 785 C C . LEU A 1 94 ? 11.636 -0.809 11.846 1.00 85.12 94 LEU A C 1
ATOM 787 O O . LEU A 1 94 ? 11.692 -1.170 13.021 1.00 85.12 94 LEU A O 1
ATOM 791 N N . TYR A 1 95 ? 11.632 0.480 11.498 1.00 87.19 95 TYR A N 1
ATOM 792 C CA . TYR A 1 95 ? 11.753 1.557 12.483 1.00 87.19 95 TYR A CA 1
ATOM 793 C C . TYR A 1 95 ? 10.493 1.703 13.353 1.00 87.19 95 TYR A C 1
ATOM 795 O O . TYR A 1 95 ? 10.577 2.014 14.540 1.00 87.19 95 TYR A O 1
ATOM 803 N N . ASN A 1 96 ? 9.310 1.436 12.786 1.00 87.62 96 ASN A N 1
ATOM 804 C CA . ASN A 1 96 ? 8.030 1.752 13.422 1.00 87.62 96 ASN A CA 1
ATOM 805 C C . ASN A 1 96 ? 7.203 0.538 13.880 1.00 87.62 96 ASN A C 1
ATOM 807 O O . ASN A 1 96 ? 5.990 0.653 14.068 1.00 87.62 96 ASN A O 1
ATOM 811 N N . ILE A 1 97 ? 7.830 -0.618 14.126 1.00 85.06 97 ILE A N 1
ATOM 812 C CA . ILE A 1 97 ? 7.136 -1.838 14.599 1.00 85.06 97 ILE A CA 1
ATOM 813 C C . ILE A 1 97 ? 6.271 -1.554 15.842 1.00 85.06 97 ILE A C 1
ATOM 815 O O . ILE A 1 97 ? 5.146 -2.042 15.963 1.00 85.06 97 ILE A O 1
ATOM 819 N N . ARG A 1 98 ? 6.769 -0.717 16.765 1.00 85.94 98 ARG A N 1
ATOM 820 C CA . ARG A 1 98 ? 6.036 -0.331 17.983 1.00 85.94 98 ARG A CA 1
ATOM 821 C C . ARG A 1 98 ? 4.730 0.401 17.666 1.00 85.94 98 ARG A C 1
ATOM 823 O O . ARG A 1 98 ? 3.725 0.142 18.324 1.00 85.94 98 ARG A O 1
ATOM 830 N N . THR A 1 99 ? 4.733 1.257 16.650 1.00 88.69 99 THR A N 1
ATOM 831 C CA . THR A 1 99 ? 3.565 2.036 16.224 1.00 88.69 99 THR A CA 1
ATOM 832 C C . THR A 1 99 ? 2.497 1.140 15.598 1.00 88.69 99 THR A C 1
ATOM 834 O O . THR A 1 99 ? 1.322 1.294 15.914 1.00 88.69 99 THR A O 1
ATOM 837 N N . PHE A 1 100 ? 2.883 0.138 14.799 1.00 85.88 100 PHE A N 1
ATOM 838 C CA . PHE A 1 100 ? 1.938 -0.862 14.278 1.00 85.88 100 PHE A CA 1
ATOM 839 C C . PHE A 1 100 ? 1.251 -1.653 15.394 1.00 85.88 100 PHE A C 1
ATOM 841 O O . PHE A 1 100 ? 0.032 -1.833 15.385 1.00 85.88 100 PHE A O 1
ATOM 848 N N . ASN A 1 101 ? 2.020 -2.082 16.397 1.00 85.06 101 ASN A N 1
ATOM 849 C CA . ASN A 1 101 ? 1.466 -2.773 17.558 1.00 85.06 101 ASN A CA 1
ATOM 850 C C . ASN A 1 101 ? 0.526 -1.867 18.369 1.00 85.06 101 ASN A C 1
ATOM 852 O O . ASN A 1 101 ? -0.529 -2.315 18.814 1.00 85.06 101 ASN A O 1
ATOM 856 N N . PHE A 1 102 ? 0.886 -0.591 18.538 1.00 89.12 102 PHE A N 1
ATOM 857 C CA . PHE A 1 102 ? 0.019 0.401 19.171 1.00 89.12 102 PHE A CA 1
ATOM 858 C C . PHE A 1 102 ? -1.310 0.538 18.423 1.00 89.12 102 PHE A C 1
ATOM 860 O O . PHE A 1 102 ? -2.355 0.381 19.041 1.00 89.12 102 PHE A O 1
ATOM 867 N N . ILE A 1 103 ? -1.284 0.725 17.099 1.00 89.75 103 ILE A N 1
ATOM 868 C CA . ILE A 1 103 ? -2.495 0.841 16.271 1.00 89.75 103 ILE A CA 1
ATOM 869 C C . ILE A 1 103 ? -3.408 -0.375 16.454 1.00 89.75 103 ILE A C 1
ATOM 871 O O . ILE A 1 103 ? -4.589 -0.218 16.760 1.00 89.75 103 ILE A O 1
ATOM 875 N N . ALA A 1 104 ? -2.864 -1.588 16.329 1.00 87.44 104 ALA A N 1
ATOM 876 C CA . ALA A 1 104 ? -3.653 -2.810 16.456 1.00 87.44 104 ALA A CA 1
ATOM 877 C C . ALA A 1 104 ? -4.277 -2.962 17.854 1.00 87.44 104 ALA A C 1
ATOM 879 O O . ALA A 1 104 ? -5.459 -3.286 17.970 1.00 87.44 104 ALA A O 1
ATOM 880 N N . LYS A 1 105 ? -3.512 -2.675 18.916 1.00 89.12 105 LYS A N 1
ATOM 881 C CA . LYS A 1 105 ? -4.003 -2.724 20.302 1.00 89.12 105 LYS A CA 1
ATOM 882 C C . LYS A 1 105 ? -5.049 -1.655 20.593 1.00 89.12 105 LYS A C 1
ATOM 884 O O . LYS A 1 105 ? -6.035 -1.940 21.265 1.00 89.12 105 LYS A O 1
ATOM 889 N N . THR A 1 106 ? -4.848 -0.433 20.112 1.00 89.94 106 THR A N 1
ATOM 890 C CA . THR A 1 106 ? -5.782 0.673 20.339 1.00 89.94 106 THR A CA 1
ATOM 891 C C . THR A 1 106 ? -7.101 0.422 19.619 1.00 89.94 106 THR A C 1
ATOM 893 O O . THR A 1 106 ? -8.158 0.652 20.203 1.00 89.94 106 THR A O 1
ATOM 896 N N . LEU A 1 107 ? -7.063 -0.135 18.405 1.00 90.19 107 LEU A N 1
ATOM 897 C CA . LEU A 1 107 ? -8.268 -0.589 17.716 1.00 90.19 107 LEU A CA 1
ATOM 898 C C . LEU A 1 107 ? -8.966 -1.721 18.491 1.00 90.19 107 LEU A C 1
ATOM 900 O O . LEU A 1 107 ? -10.181 -1.677 18.645 1.00 90.19 107 LEU A O 1
ATOM 904 N N . ASP A 1 108 ? -8.230 -2.699 19.033 1.00 89.81 108 ASP A N 1
ATOM 905 C CA . ASP A 1 108 ? -8.841 -3.813 19.783 1.00 89.81 108 ASP A CA 1
ATOM 906 C C . ASP A 1 108 ? -9.487 -3.307 21.080 1.00 89.81 108 ASP A C 1
ATOM 908 O O . ASP A 1 108 ? -10.598 -3.694 21.436 1.00 89.81 108 ASP A O 1
ATOM 912 N N . ASN A 1 109 ? -8.850 -2.335 21.735 1.00 90.56 109 ASN A N 1
ATOM 913 C CA . ASN A 1 109 ? -9.428 -1.615 22.866 1.00 90.56 109 ASN A CA 1
ATOM 914 C C . ASN A 1 109 ? -10.686 -0.827 22.478 1.00 90.56 109 ASN A C 1
ATOM 916 O O . ASN A 1 109 ? -11.628 -0.775 23.267 1.00 90.56 109 ASN A O 1
ATOM 920 N N . CYS A 1 110 ? -10.732 -0.219 21.289 1.00 90.12 110 CYS A N 1
ATOM 921 C CA . CYS A 1 110 ? -11.942 0.436 20.787 1.00 90.12 110 CYS A CA 1
ATOM 922 C C . CYS A 1 110 ? -13.090 -0.564 20.634 1.00 90.12 110 CYS A C 1
ATOM 924 O O . CYS A 1 110 ? -14.200 -0.286 21.084 1.00 90.12 110 CYS A O 1
ATOM 926 N N . ASP A 1 111 ? -12.811 -1.740 20.078 1.00 89.75 111 ASP A N 1
ATOM 927 C CA . ASP A 1 111 ? -13.806 -2.794 19.885 1.00 89.75 111 ASP A CA 1
ATOM 928 C C . ASP A 1 111 ? -14.309 -3.343 21.224 1.00 89.75 111 ASP A C 1
ATOM 930 O O . ASP A 1 111 ? -15.511 -3.545 21.401 1.00 89.75 111 ASP A O 1
ATOM 934 N N . ASN A 1 112 ? -13.410 -3.521 22.196 1.00 89.75 112 ASN A N 1
ATOM 935 C CA . ASN A 1 112 ? -13.770 -3.938 23.550 1.00 89.75 112 ASN A CA 1
ATOM 936 C C . ASN A 1 112 ? -14.645 -2.882 24.252 1.00 89.75 112 ASN A C 1
ATOM 938 O O . ASN A 1 112 ? -15.696 -3.235 24.782 1.00 89.75 112 ASN A O 1
ATOM 942 N N . ASN A 1 113 ? -14.286 -1.595 24.175 1.00 88.81 113 ASN A N 1
ATOM 943 C CA . ASN A 1 113 ? -15.093 -0.501 24.733 1.00 88.81 113 ASN A CA 1
ATOM 944 C C . ASN A 1 113 ? -16.485 -0.424 24.068 1.00 88.81 113 ASN A C 1
ATOM 946 O O . ASN A 1 113 ? -17.494 -0.240 24.742 1.00 88.81 113 ASN A O 1
ATOM 950 N N . LEU A 1 114 ? -16.573 -0.588 22.743 1.00 87.50 114 LEU A N 1
ATOM 951 C CA . LEU A 1 114 ? -17.857 -0.609 22.029 1.00 87.50 114 LEU A CA 1
ATOM 952 C C . LEU A 1 114 ? -18.718 -1.809 22.434 1.00 87.50 114 LEU A C 1
ATOM 954 O O . LEU A 1 114 ? -19.936 -1.680 22.598 1.00 87.50 114 LEU A O 1
ATOM 958 N N . LYS A 1 115 ? -18.083 -2.958 22.672 1.00 87.88 115 LYS A N 1
ATOM 959 C CA . LYS A 1 115 ? -18.751 -4.169 23.143 1.00 87.88 115 LYS A CA 1
ATOM 960 C C . LYS A 1 115 ? -19.338 -4.010 24.547 1.00 87.88 115 LYS A C 1
ATOM 962 O O . LYS A 1 115 ? -20.414 -4.549 24.791 1.00 87.88 115 LYS A O 1
ATOM 967 N N . GLU A 1 116 ? -18.707 -3.240 25.439 1.00 86.31 116 GLU A N 1
ATOM 968 C CA . GLU A 1 116 ? -19.273 -2.895 26.762 1.00 86.31 116 GLU A CA 1
ATOM 969 C C . GLU A 1 116 ? -20.617 -2.155 26.651 1.00 86.31 116 GLU A C 1
ATOM 971 O O . GLU A 1 116 ? -21.467 -2.253 27.534 1.00 86.31 116 GLU A O 1
ATOM 976 N N . VAL A 1 117 ? -20.841 -1.456 25.535 1.00 83.88 117 VAL A N 1
ATOM 977 C CA . VAL A 1 117 ? -22.081 -0.731 25.218 1.00 83.88 117 VAL A CA 1
ATOM 978 C C . VAL A 1 117 ? -23.052 -1.572 24.365 1.00 83.88 117 VAL A C 1
ATOM 980 O O . VAL A 1 117 ? -24.144 -1.121 24.013 1.00 83.88 117 VAL A O 1
ATOM 983 N N . GLY A 1 118 ? -22.697 -2.824 24.065 1.00 82.81 118 GLY A N 1
ATOM 984 C CA . GLY A 1 118 ? -23.503 -3.744 23.261 1.00 82.81 118 GLY A CA 1
ATOM 985 C C . GLY A 1 118 ? -23.385 -3.528 21.750 1.00 82.81 118 GLY A C 1
ATOM 986 O O . GLY A 1 118 ? -24.221 -4.031 21.002 1.00 82.81 118 GLY A O 1
ATOM 987 N N . ILE A 1 119 ? -22.370 -2.792 21.287 1.00 84.62 119 ILE A N 1
ATOM 988 C CA . ILE A 1 119 ? -22.088 -2.598 19.861 1.00 84.62 119 ILE A CA 1
ATOM 989 C C . ILE A 1 119 ? -21.033 -3.612 19.428 1.00 84.62 119 ILE A C 1
ATOM 991 O O . ILE A 1 119 ? -19.935 -3.665 19.978 1.00 84.62 119 ILE A O 1
ATOM 995 N N . PHE A 1 120 ? -21.357 -4.406 18.410 1.00 85.62 120 PHE A N 1
ATOM 996 C CA . PHE A 1 120 ? -20.465 -5.426 17.868 1.00 85.62 120 PHE A CA 1
ATOM 997 C C . PHE A 1 120 ? -19.989 -5.031 16.476 1.00 85.62 120 PHE A C 1
ATOM 999 O O . PHE A 1 120 ? -20.791 -4.727 15.595 1.00 85.62 120 PHE A O 1
ATOM 1006 N N . ILE A 1 121 ? -18.677 -5.081 16.261 1.00 84.19 121 ILE A N 1
ATOM 1007 C CA . ILE A 1 121 ? -18.077 -4.813 14.956 1.00 84.19 121 ILE A CA 1
ATOM 1008 C C . ILE A 1 121 ? -17.919 -6.136 14.210 1.00 84.19 121 ILE A C 1
ATOM 1010 O O . ILE A 1 121 ? -17.325 -7.092 14.709 1.00 84.19 121 ILE A O 1
ATOM 1014 N N . SER A 1 122 ? -18.449 -6.204 12.989 1.00 83.56 122 SER A N 1
ATOM 1015 C CA . SER A 1 122 ? -18.202 -7.343 12.108 1.00 83.56 122 SER A CA 1
ATOM 1016 C C . SER A 1 122 ? -16.775 -7.266 11.559 1.00 83.56 122 SER A C 1
ATOM 1018 O O . SER A 1 122 ? -16.406 -6.287 10.924 1.00 83.56 122 SER A O 1
ATOM 1020 N N . HIS A 1 123 ? -15.945 -8.289 11.743 1.00 81.19 123 HIS A N 1
ATOM 1021 C CA . HIS A 1 123 ? -14.634 -8.339 11.081 1.00 81.19 123 HIS A CA 1
ATOM 1022 C C . HIS A 1 123 ? -14.766 -9.005 9.712 1.00 81.19 123 HIS A C 1
ATOM 1024 O O . HIS A 1 123 ? -15.264 -10.131 9.620 1.00 81.19 123 HIS A O 1
ATOM 1030 N N . ASN A 1 124 ? -14.321 -8.326 8.650 1.00 80.31 124 ASN A N 1
ATOM 1031 C CA . ASN A 1 124 ? -14.370 -8.857 7.288 1.00 80.31 124 ASN A CA 1
ATOM 1032 C C . ASN A 1 124 ? -13.038 -8.645 6.554 1.00 80.31 124 ASN A C 1
ATOM 1034 O O . ASN A 1 124 ? -12.595 -7.516 6.386 1.00 80.31 124 ASN A O 1
ATOM 1038 N N . ARG A 1 125 ? -12.452 -9.743 6.066 1.00 82.25 125 ARG A N 1
ATOM 1039 C CA . ARG A 1 125 ? -11.207 -9.771 5.280 1.00 82.25 125 ARG A CA 1
ATOM 1040 C C . ARG A 1 125 ? -11.418 -9.643 3.768 1.00 82.25 125 ARG A C 1
ATOM 1042 O O . ARG A 1 125 ? -10.453 -9.565 3.024 1.00 82.25 125 ARG A O 1
ATOM 1049 N N . ILE A 1 126 ? -12.664 -9.675 3.290 1.00 84.88 126 ILE A N 1
ATOM 1050 C CA . ILE A 1 126 ? -12.951 -9.652 1.846 1.00 84.88 126 ILE A CA 1
ATOM 1051 C C . ILE A 1 126 ? -12.403 -8.374 1.211 1.00 84.88 126 ILE A C 1
ATOM 1053 O O . ILE A 1 126 ? -11.811 -8.448 0.143 1.00 84.88 126 ILE A O 1
ATOM 1057 N N . TYR A 1 127 ? -12.519 -7.230 1.892 1.00 82.69 127 TYR A N 1
ATOM 1058 C CA . TYR A 1 127 ? -11.977 -5.968 1.390 1.00 82.69 127 TYR A CA 1
ATOM 1059 C C . TYR A 1 127 ? -10.460 -6.039 1.161 1.00 82.69 127 TYR A C 1
ATOM 1061 O O . TYR A 1 127 ? -9.995 -5.689 0.081 1.00 82.69 127 TYR A O 1
ATOM 1069 N N . SER A 1 128 ? -9.696 -6.556 2.133 1.00 84.38 128 SER A N 1
ATOM 1070 C CA . SER A 1 128 ? -8.239 -6.666 2.001 1.00 84.38 128 SER A CA 1
ATOM 1071 C C . SER A 1 128 ? -7.827 -7.650 0.908 1.00 84.38 128 SER A C 1
ATOM 1073 O O . SER A 1 128 ? -6.914 -7.342 0.149 1.00 84.38 128 SER A O 1
ATOM 1075 N N . ILE A 1 129 ? -8.530 -8.783 0.776 1.00 86.19 129 ILE A N 1
ATOM 1076 C CA . ILE A 1 129 ? -8.296 -9.775 -0.286 1.00 86.19 129 ILE A CA 1
ATOM 1077 C C . ILE A 1 129 ? -8.576 -9.174 -1.663 1.00 86.19 129 ILE A C 1
ATOM 1079 O O . ILE A 1 129 ? -7.725 -9.229 -2.539 1.00 86.19 129 ILE A O 1
ATOM 1083 N N . VAL A 1 130 ? -9.756 -8.587 -1.859 1.00 87.31 130 VAL A N 1
ATOM 1084 C CA . VAL A 1 130 ? -10.154 -8.043 -3.162 1.00 87.31 130 VAL A CA 1
ATOM 1085 C C . VAL A 1 130 ? -9.206 -6.924 -3.580 1.00 87.31 130 VAL A C 1
ATOM 1087 O O . VAL A 1 130 ? -8.732 -6.924 -4.713 1.00 87.31 130 VAL A O 1
ATOM 1090 N N . LEU A 1 131 ? -8.867 -6.018 -2.659 1.00 86.06 131 LEU A N 1
ATOM 1091 C CA . LEU A 1 131 ? -7.974 -4.902 -2.949 1.00 86.06 131 LEU A CA 1
ATOM 1092 C C . LEU A 1 131 ? -6.580 -5.377 -3.375 1.00 86.06 131 LEU A C 1
ATOM 1094 O O . LEU A 1 131 ? -6.081 -4.946 -4.416 1.00 86.06 131 LEU A O 1
ATOM 1098 N N . ILE A 1 132 ? -5.956 -6.273 -2.599 1.00 86.81 132 ILE A N 1
ATOM 1099 C CA . ILE A 1 132 ? -4.613 -6.756 -2.934 1.00 86.81 132 ILE A CA 1
ATOM 1100 C C . ILE A 1 132 ? -4.629 -7.610 -4.202 1.00 86.81 132 ILE A C 1
ATOM 1102 O O . ILE A 1 132 ? -3.742 -7.465 -5.035 1.00 86.81 132 ILE A O 1
ATOM 1106 N N . SER A 1 133 ? -5.654 -8.444 -4.404 1.00 87.44 133 SER A N 1
ATOM 1107 C CA . SER A 1 133 ? -5.788 -9.253 -5.616 1.00 87.44 133 SER A CA 1
ATOM 1108 C C . SER A 1 133 ? -5.922 -8.389 -6.865 1.00 87.44 133 SER A C 1
ATOM 1110 O O . SER A 1 133 ? -5.223 -8.654 -7.836 1.00 87.44 133 SER A O 1
ATOM 1112 N N . ILE A 1 134 ? -6.750 -7.337 -6.840 1.00 87.19 134 ILE A N 1
ATOM 1113 C CA . ILE A 1 134 ? -6.895 -6.411 -7.974 1.00 87.19 134 ILE A CA 1
ATOM 1114 C C . ILE A 1 134 ? -5.563 -5.714 -8.273 1.00 87.19 134 ILE A C 1
ATOM 1116 O O . ILE A 1 134 ? -5.145 -5.681 -9.428 1.00 87.19 134 ILE A O 1
ATOM 1120 N N . LYS A 1 135 ? -4.876 -5.199 -7.244 1.00 86.06 135 LYS A N 1
ATOM 1121 C CA . LYS A 1 135 ? -3.595 -4.492 -7.404 1.00 86.06 135 LYS A CA 1
ATOM 1122 C C . LYS A 1 135 ? -2.455 -5.391 -7.886 1.00 86.06 135 LYS A C 1
ATOM 1124 O O . LYS A 1 135 ? -1.635 -4.964 -8.689 1.00 86.06 135 LYS A O 1
ATOM 1129 N N . LEU A 1 136 ? -2.368 -6.627 -7.397 1.00 86.69 136 LEU A N 1
ATOM 1130 C CA . LEU A 1 136 ? -1.353 -7.5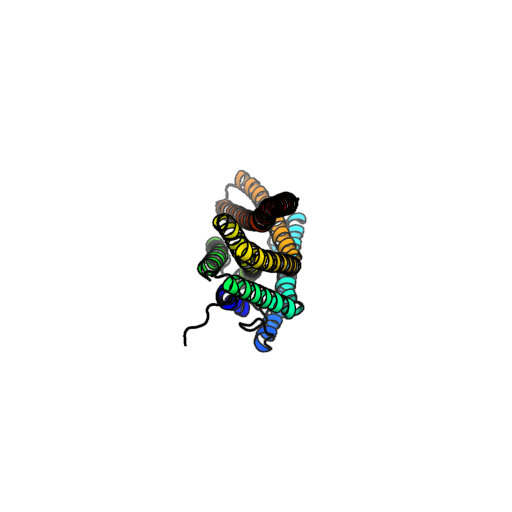72 -7.869 1.00 86.69 136 LEU A CA 1
ATOM 1131 C C . LEU A 1 136 ? -1.667 -8.027 -9.295 1.00 86.69 136 LEU A C 1
ATOM 1133 O O . LEU A 1 136 ? -0.774 -8.040 -10.136 1.00 86.69 136 LEU A O 1
ATOM 1137 N N . PHE A 1 137 ? -2.936 -8.327 -9.586 1.00 89.00 137 PHE A N 1
ATOM 1138 C CA . PHE A 1 137 ? -3.376 -8.724 -10.920 1.00 89.00 137 PHE A CA 1
ATOM 1139 C C . PHE A 1 137 ? -3.101 -7.633 -11.959 1.00 89.00 137 PHE A C 1
ATOM 1141 O O . PHE A 1 137 ? -2.581 -7.935 -13.029 1.00 89.00 137 PHE A O 1
ATOM 1148 N N . SER A 1 138 ? -3.384 -6.367 -11.640 1.00 83.38 138 SER A N 1
ATOM 1149 C CA . SER A 1 138 ? -3.153 -5.247 -12.557 1.00 83.38 138 SER A CA 1
ATOM 1150 C C . SER A 1 138 ? -1.673 -5.112 -12.946 1.00 83.38 138 SER A C 1
ATOM 1152 O O . SER A 1 138 ? -1.363 -4.941 -14.126 1.00 83.38 138 SER A O 1
ATOM 1154 N N . VAL A 1 139 ? -0.752 -5.278 -11.989 1.00 82.88 139 VAL A N 1
ATOM 1155 C CA . VAL A 1 139 ? 0.699 -5.269 -12.248 1.00 82.88 139 VAL A CA 1
ATOM 1156 C C . VAL A 1 139 ? 1.144 -6.520 -13.005 1.00 82.88 139 VAL A C 1
ATOM 1158 O O . VAL A 1 139 ? 1.961 -6.417 -13.917 1.00 82.88 139 VAL A O 1
ATOM 1161 N N . SER A 1 140 ? 0.587 -7.694 -12.694 1.00 85.00 140 SER A N 1
ATOM 1162 C CA . SER A 1 140 ? 0.892 -8.928 -13.429 1.00 85.00 140 SER A CA 1
ATOM 1163 C C . SER A 1 140 ? 0.464 -8.860 -14.891 1.00 85.00 140 SER A C 1
ATOM 1165 O O . SER A 1 140 ? 1.194 -9.340 -15.753 1.00 85.00 140 SER A O 1
ATOM 1167 N N . VAL A 1 141 ? -0.673 -8.227 -15.191 1.00 83.31 141 VAL A N 1
ATOM 1168 C CA . VAL A 1 141 ? -1.105 -7.990 -16.575 1.00 83.31 141 VAL A CA 1
ATOM 1169 C C . VAL A 1 141 ? -0.097 -7.110 -17.309 1.00 83.31 141 VAL A C 1
ATOM 1171 O O . VAL A 1 141 ? 0.276 -7.458 -18.423 1.00 83.31 141 VAL A O 1
ATOM 1174 N N . ILE A 1 142 ? 0.396 -6.032 -16.684 1.00 77.88 142 ILE A N 1
ATOM 1175 C CA . ILE A 1 142 ? 1.447 -5.186 -17.279 1.00 77.88 142 ILE A CA 1
ATOM 1176 C C . ILE A 1 142 ? 2.683 -6.032 -17.602 1.00 77.88 142 ILE A C 1
ATOM 1178 O O . ILE A 1 142 ? 3.097 -6.072 -18.753 1.00 77.88 142 ILE A O 1
ATOM 1182 N N . PHE A 1 143 ? 3.190 -6.786 -16.624 1.00 80.88 143 PHE A N 1
ATOM 1183 C CA . PHE A 1 143 ? 4.372 -7.632 -16.793 1.00 80.88 143 PHE A CA 1
ATOM 1184 C C . PHE A 1 143 ? 4.231 -8.645 -17.938 1.00 80.88 143 PHE A C 1
ATOM 1186 O O . PHE A 1 143 ? 5.134 -8.816 -18.754 1.00 80.88 143 PHE A O 1
ATOM 1193 N N . ILE A 1 144 ? 3.085 -9.327 -18.012 1.00 80.56 144 ILE A N 1
ATOM 1194 C CA . ILE A 1 144 ? 2.819 -10.327 -19.051 1.00 80.56 144 ILE A CA 1
ATOM 1195 C C . ILE A 1 144 ? 2.688 -9.654 -20.421 1.00 80.56 144 ILE A C 1
ATOM 1197 O O . ILE A 1 144 ? 3.238 -10.158 -21.400 1.00 80.56 144 ILE A O 1
ATOM 1201 N N . CYS A 1 145 ? 1.983 -8.523 -20.503 1.00 74.81 145 CYS A N 1
ATOM 1202 C CA . CYS A 1 145 ? 1.875 -7.750 -21.736 1.00 74.81 145 CYS A CA 1
ATOM 1203 C C . CYS A 1 145 ? 3.248 -7.282 -22.223 1.00 74.81 145 CYS A C 1
ATOM 1205 O O . CYS A 1 145 ? 3.529 -7.424 -23.409 1.00 74.81 145 CYS A O 1
ATOM 1207 N N . ASP A 1 146 ? 4.105 -6.805 -21.321 1.00 71.31 146 ASP A N 1
ATOM 1208 C CA . ASP A 1 146 ? 5.467 -6.389 -21.649 1.00 71.31 146 ASP A CA 1
ATOM 1209 C C . ASP A 1 146 ? 6.262 -7.567 -22.230 1.00 71.31 146 ASP A C 1
ATOM 1211 O O . ASP A 1 146 ? 6.791 -7.473 -23.336 1.00 71.31 146 ASP A O 1
ATOM 1215 N N . ILE A 1 147 ? 6.242 -8.734 -21.579 1.00 73.75 147 ILE A N 1
ATOM 1216 C CA . ILE A 1 147 ? 6.929 -9.937 -22.081 1.00 73.75 147 ILE A CA 1
ATOM 1217 C C . ILE A 1 147 ? 6.414 -10.368 -23.464 1.00 73.75 147 ILE A C 1
ATOM 1219 O O . ILE A 1 147 ? 7.207 -10.709 -24.342 1.00 73.75 147 ILE A O 1
ATOM 1223 N N . ILE A 1 148 ? 5.093 -10.378 -23.673 1.00 73.75 148 ILE A N 1
ATOM 1224 C CA . ILE A 1 148 ? 4.487 -10.831 -24.935 1.00 73.75 148 ILE A CA 1
ATOM 1225 C C . ILE A 1 148 ? 4.767 -9.839 -26.073 1.00 73.75 148 ILE A C 1
ATOM 1227 O O . ILE A 1 148 ? 5.045 -10.256 -27.200 1.00 73.75 148 ILE A O 1
ATOM 1231 N N . LEU A 1 149 ? 4.682 -8.535 -25.805 1.00 63.50 149 LEU A N 1
ATOM 1232 C CA . LEU A 1 149 ? 4.860 -7.492 -26.817 1.00 63.50 149 LEU A CA 1
ATOM 1233 C C . LEU A 1 149 ? 6.337 -7.275 -27.168 1.00 63.50 149 LEU A C 1
ATOM 1235 O O . LEU A 1 149 ? 6.646 -7.051 -28.337 1.00 63.50 149 LEU A O 1
ATOM 1239 N N . PHE A 1 150 ? 7.255 -7.430 -26.208 1.00 61.00 150 PHE A N 1
ATOM 1240 C CA . PHE A 1 150 ? 8.705 -7.358 -26.428 1.00 61.00 150 PHE A CA 1
ATOM 1241 C C . PHE A 1 150 ? 9.337 -8.696 -26.850 1.00 61.00 150 PHE A C 1
ATOM 1243 O O . PHE A 1 150 ? 10.552 -8.871 -26.750 1.00 61.00 150 PHE A O 1
ATOM 1250 N N . ASN A 1 151 ? 8.544 -9.611 -27.424 1.00 53.47 151 ASN A N 1
ATOM 1251 C CA . ASN A 1 151 ? 8.962 -10.902 -28.003 1.00 53.47 151 ASN A CA 1
ATOM 1252 C C . ASN A 1 151 ? 10.225 -10.846 -28.903 1.00 53.47 151 ASN A C 1
ATOM 1254 O O . ASN A 1 151 ? 10.837 -11.878 -29.183 1.00 53.47 151 ASN A O 1
ATOM 1258 N N . THR A 1 152 ? 10.625 -9.659 -29.364 1.00 46.44 152 THR A N 1
ATOM 1259 C CA . THR A 1 152 ? 11.831 -9.371 -30.150 1.00 46.44 152 THR A CA 1
ATOM 1260 C C . THR A 1 152 ? 13.165 -9.443 -29.392 1.00 46.44 152 THR A C 1
ATOM 1262 O O . THR A 1 152 ? 14.199 -9.511 -30.050 1.00 46.44 152 THR A O 1
ATOM 1265 N N . THR A 1 153 ? 13.203 -9.492 -28.056 1.00 50.97 153 THR A N 1
ATOM 1266 C CA . THR A 1 153 ? 14.458 -9.620 -27.284 1.00 50.97 153 THR A CA 1
ATOM 1267 C C . THR A 1 153 ? 14.422 -10.839 -26.357 1.00 50.97 153 THR A C 1
ATOM 1269 O O . THR A 1 153 ? 14.374 -10.722 -25.139 1.00 50.97 153 THR A O 1
ATOM 1272 N N . ARG A 1 154 ? 14.499 -12.054 -26.924 1.00 54.62 154 ARG A N 1
ATOM 1273 C CA . ARG A 1 154 ? 14.645 -13.338 -26.189 1.00 54.62 154 ARG A CA 1
ATOM 1274 C C . ARG A 1 154 ? 15.987 -13.493 -25.440 1.00 54.62 154 ARG A C 1
ATOM 1276 O O . ARG A 1 154 ? 16.536 -14.588 -25.355 1.00 54.62 154 ARG A O 1
ATOM 1283 N N . ASN A 1 155 ? 16.529 -12.412 -24.893 1.00 64.81 155 ASN A N 1
ATOM 1284 C CA . ASN A 1 155 ? 17.731 -12.436 -24.076 1.00 64.81 155 ASN A CA 1
ATOM 1285 C C . ASN A 1 155 ? 17.333 -12.420 -22.601 1.00 64.81 155 ASN A C 1
ATOM 1287 O O . ASN A 1 155 ? 16.496 -11.623 -22.182 1.00 64.81 155 ASN A O 1
ATOM 1291 N N . ILE A 1 156 ? 17.986 -13.264 -21.800 1.00 68.00 156 ILE A N 1
ATOM 1292 C CA . ILE A 1 156 ? 17.835 -13.306 -20.334 1.00 68.00 156 ILE A CA 1
ATOM 1293 C C . ILE A 1 156 ? 18.009 -11.905 -19.723 1.00 68.00 156 ILE A C 1
ATOM 1295 O O . ILE A 1 156 ? 17.326 -11.558 -18.765 1.00 68.00 156 ILE A O 1
ATOM 1299 N N . SER A 1 157 ? 18.863 -11.071 -20.326 1.00 65.44 157 SER A N 1
ATOM 1300 C CA . SER A 1 157 ? 19.062 -9.678 -19.926 1.00 65.44 157 SER A CA 1
ATOM 1301 C C . SER A 1 157 ? 17.803 -8.819 -20.068 1.00 65.44 157 SER A C 1
ATOM 1303 O O . SER A 1 157 ? 17.515 -8.036 -19.174 1.00 65.44 157 SER A O 1
ATOM 1305 N N . ALA A 1 158 ? 17.019 -8.973 -21.138 1.00 65.88 158 ALA A N 1
ATOM 1306 C CA . ALA A 1 158 ? 15.788 -8.205 -21.330 1.00 65.88 158 ALA A CA 1
ATOM 1307 C C . ALA A 1 158 ? 14.707 -8.615 -20.318 1.00 65.88 158 ALA A C 1
ATOM 1309 O O . ALA A 1 158 ? 14.046 -7.759 -19.739 1.00 65.88 158 ALA A O 1
ATOM 1310 N N . PHE A 1 159 ? 14.591 -9.915 -20.029 1.00 69.38 159 PHE A N 1
ATOM 1311 C CA . PHE A 1 159 ? 13.701 -10.401 -18.973 1.00 69.38 159 PHE A CA 1
ATOM 1312 C C . PHE A 1 159 ? 14.109 -9.874 -17.588 1.00 69.38 159 PHE A C 1
ATOM 1314 O O . PHE A 1 159 ? 13.255 -9.439 -16.819 1.00 69.38 159 PHE A O 1
ATOM 1321 N N . ALA A 1 160 ? 15.411 -9.874 -17.279 1.00 69.06 160 ALA A N 1
ATOM 1322 C CA . ALA A 1 160 ? 15.927 -9.321 -16.029 1.00 69.06 160 ALA A CA 1
ATOM 1323 C C . ALA A 1 160 ? 15.623 -7.819 -15.899 1.00 69.06 160 ALA A C 1
ATOM 1325 O O . ALA A 1 160 ? 15.207 -7.375 -14.834 1.00 69.06 160 ALA A O 1
ATOM 1326 N N . MET A 1 161 ? 15.748 -7.051 -16.985 1.00 67.25 161 MET A N 1
ATOM 1327 C CA . MET A 1 161 ? 15.393 -5.628 -17.005 1.00 67.25 161 MET A CA 1
ATOM 1328 C C . MET A 1 161 ? 13.911 -5.395 -16.705 1.00 67.25 161 MET A C 1
ATOM 1330 O O . MET A 1 161 ? 13.579 -4.590 -15.838 1.00 67.25 161 MET A O 1
ATOM 1334 N N . GLU A 1 162 ? 13.017 -6.127 -17.373 1.00 72.00 162 GLU A N 1
ATOM 1335 C CA . GLU A 1 162 ? 11.574 -6.001 -17.131 1.00 72.00 162 GLU A CA 1
ATOM 1336 C C . GLU A 1 162 ? 11.198 -6.406 -15.704 1.00 72.00 162 GLU A C 1
ATOM 1338 O O . GLU A 1 162 ? 10.381 -5.750 -15.050 1.00 72.00 162 GLU A O 1
ATOM 1343 N N . TYR A 1 163 ? 11.839 -7.450 -15.177 1.00 74.94 163 TYR A N 1
ATOM 1344 C CA . TYR A 1 163 ? 11.687 -7.853 -13.785 1.00 74.94 163 TYR A CA 1
ATOM 1345 C C . TYR A 1 163 ? 12.097 -6.729 -12.822 1.00 74.94 163 TYR A C 1
ATOM 1347 O O . TYR A 1 163 ? 11.314 -6.376 -11.937 1.00 74.94 163 TYR A O 1
ATOM 1355 N N . ILE A 1 164 ? 13.277 -6.129 -13.016 1.00 72.81 164 ILE A N 1
ATOM 1356 C CA . ILE A 1 164 ? 13.789 -5.058 -12.149 1.00 72.81 164 ILE A CA 1
ATOM 1357 C C . ILE A 1 164 ? 12.904 -3.804 -12.229 1.00 72.81 164 ILE A C 1
ATOM 1359 O O . ILE A 1 164 ? 12.646 -3.168 -11.208 1.00 72.81 164 ILE A O 1
ATOM 1363 N N . CYS A 1 165 ? 12.373 -3.469 -13.406 1.00 70.75 165 CYS A N 1
ATOM 1364 C CA . CYS A 1 165 ? 11.457 -2.339 -13.581 1.00 70.75 165 CYS A CA 1
ATOM 1365 C C . CYS A 1 165 ? 10.075 -2.583 -12.953 1.00 70.75 165 CYS A C 1
ATOM 1367 O O . CYS A 1 165 ? 9.454 -1.658 -12.423 1.00 70.75 165 CYS A O 1
ATOM 1369 N N . THR A 1 166 ? 9.583 -3.822 -12.996 1.00 77.25 166 THR A N 1
ATOM 1370 C CA . THR A 1 166 ? 8.230 -4.163 -12.538 1.00 77.25 166 THR A CA 1
ATOM 1371 C C . THR A 1 166 ? 8.172 -4.450 -11.042 1.00 77.25 166 THR A C 1
ATOM 1373 O O . THR A 1 166 ? 7.189 -4.099 -10.386 1.00 77.25 166 THR A O 1
ATOM 1376 N N . MET A 1 167 ? 9.211 -5.063 -10.468 1.00 80.31 167 MET A N 1
ATOM 1377 C CA . MET A 1 167 ? 9.227 -5.455 -9.057 1.00 80.31 167 MET A CA 1
ATOM 1378 C C . MET A 1 167 ? 8.875 -4.315 -8.094 1.00 80.31 167 MET A C 1
ATOM 1380 O O . MET A 1 167 ? 7.952 -4.488 -7.296 1.00 80.31 167 MET A O 1
ATOM 1384 N N . PRO A 1 168 ? 9.477 -3.120 -8.195 1.00 79.50 168 PRO A N 1
ATOM 1385 C CA . PRO A 1 168 ? 9.128 -1.987 -7.343 1.00 79.50 168 PRO A CA 1
ATOM 1386 C C . PRO A 1 168 ? 7.647 -1.590 -7.357 1.00 79.50 168 PRO A C 1
ATOM 1388 O O . PRO A 1 168 ? 7.120 -1.086 -6.364 1.00 79.50 168 PRO A O 1
ATOM 1391 N N . LEU A 1 169 ? 6.948 -1.845 -8.466 1.00 80.12 169 LEU A N 1
ATOM 1392 C CA . LEU A 1 169 ? 5.520 -1.565 -8.592 1.00 80.12 169 LEU A CA 1
ATOM 1393 C C . LEU A 1 169 ? 4.691 -2.503 -7.711 1.00 80.12 169 LEU A C 1
ATOM 1395 O O . LEU A 1 169 ? 3.699 -2.063 -7.129 1.00 80.12 169 LEU A O 1
ATOM 1399 N N . TYR A 1 170 ? 5.115 -3.762 -7.555 1.00 84.75 170 TYR A N 1
ATOM 1400 C CA . TYR A 1 170 ? 4.508 -4.690 -6.600 1.00 84.75 170 TYR A CA 1
ATOM 1401 C C . TYR A 1 170 ? 4.691 -4.207 -5.158 1.00 84.75 170 TYR A C 1
ATOM 1403 O O . TYR A 1 170 ? 3.720 -4.185 -4.401 1.00 84.75 170 TYR A O 1
ATOM 1411 N N . PHE A 1 171 ? 5.897 -3.756 -4.788 1.00 86.31 171 PHE A N 1
ATOM 1412 C CA . PHE A 1 171 ? 6.168 -3.219 -3.448 1.00 86.31 171 PHE A CA 1
ATOM 1413 C C . PHE A 1 171 ? 5.274 -2.018 -3.129 1.00 86.31 171 PHE A C 1
ATOM 1415 O O . PHE A 1 171 ? 4.591 -2.012 -2.103 1.00 86.31 171 PHE A O 1
ATOM 1422 N N . ASN A 1 172 ? 5.220 -1.040 -4.036 1.00 84.06 172 ASN A N 1
ATOM 1423 C CA . ASN A 1 172 ? 4.394 0.153 -3.862 1.00 84.06 172 ASN A CA 1
ATOM 1424 C C . ASN A 1 172 ? 2.908 -0.206 -3.721 1.00 84.06 172 ASN A C 1
ATOM 1426 O O . ASN A 1 172 ? 2.243 0.299 -2.818 1.00 84.06 172 ASN A O 1
ATOM 1430 N N . ASN A 1 173 ? 2.399 -1.132 -4.542 1.00 85.12 173 ASN A N 1
ATOM 1431 C CA . ASN A 1 173 ? 1.002 -1.559 -4.469 1.00 85.12 173 ASN A CA 1
ATOM 1432 C C . ASN A 1 173 ? 0.658 -2.304 -3.170 1.00 85.12 173 ASN A C 1
ATOM 1434 O O . ASN A 1 173 ? -0.447 -2.139 -2.649 1.00 85.12 173 ASN A O 1
ATOM 1438 N N . ILE A 1 174 ? 1.589 -3.081 -2.607 1.00 89.19 174 ILE A N 1
ATOM 1439 C CA . ILE A 1 174 ? 1.403 -3.716 -1.294 1.00 89.19 174 ILE A CA 1
ATOM 1440 C C . ILE A 1 174 ? 1.342 -2.655 -0.189 1.00 89.19 174 ILE A C 1
ATOM 1442 O O . ILE A 1 174 ? 0.435 -2.698 0.641 1.00 89.19 174 ILE A O 1
ATOM 1446 N N . VAL A 1 175 ? 2.268 -1.691 -0.181 1.00 88.88 175 VAL A N 1
ATOM 1447 C CA . VAL A 1 175 ? 2.301 -0.598 0.811 1.00 88.88 175 VAL A CA 1
ATOM 1448 C C . VAL A 1 175 ? 1.032 0.247 0.741 1.00 88.88 175 VAL A C 1
ATOM 1450 O O . VAL A 1 175 ? 0.428 0.559 1.767 1.00 88.88 175 VAL A O 1
ATOM 1453 N N . GLU A 1 176 ? 0.580 0.566 -0.467 1.00 85.12 176 GLU A N 1
ATOM 1454 C CA . GLU A 1 176 ? -0.661 1.299 -0.685 1.00 85.12 176 GLU A CA 1
ATOM 1455 C C . GLU A 1 176 ? -1.879 0.523 -0.169 1.00 85.12 176 GLU A C 1
ATOM 1457 O O . GLU A 1 176 ? -2.726 1.076 0.535 1.00 85.12 176 GLU A O 1
ATOM 1462 N N . ALA A 1 177 ? -1.941 -0.784 -0.447 1.00 88.00 177 ALA A N 1
ATOM 1463 C CA . ALA A 1 177 ? -2.987 -1.644 0.089 1.00 88.00 177 ALA A CA 1
ATOM 1464 C C . ALA A 1 177 ? -2.953 -1.688 1.625 1.00 88.00 177 ALA A C 1
ATOM 1466 O O . ALA A 1 177 ? -4.014 -1.678 2.251 1.00 88.00 177 ALA A O 1
ATOM 1467 N N . GLN A 1 178 ? -1.765 -1.716 2.252 1.00 89.44 178 GLN A N 1
ATOM 1468 C CA . GLN A 1 178 ? -1.635 -1.711 3.719 1.00 89.44 178 GLN A CA 1
ATOM 1469 C C . GLN A 1 178 ? -2.244 -0.450 4.312 1.00 89.44 178 GLN A C 1
ATOM 1471 O O . GLN A 1 178 ? -3.040 -0.524 5.251 1.00 89.44 178 GLN A O 1
ATOM 1476 N N . PHE A 1 179 ? -1.910 0.694 3.723 1.00 89.38 179 PHE A N 1
ATOM 1477 C CA . PHE A 1 179 ? -2.456 1.980 4.113 1.00 89.38 179 PHE A CA 1
ATOM 1478 C C . PHE A 1 179 ? -3.986 2.025 3.962 1.00 89.38 179 PHE A C 1
ATOM 1480 O O . PHE A 1 179 ? -4.687 2.335 4.927 1.00 89.38 179 PHE A O 1
ATOM 1487 N N . MET A 1 180 ? -4.519 1.637 2.798 1.00 86.31 180 MET A N 1
ATOM 1488 C CA . MET A 1 180 ? -5.964 1.627 2.532 1.00 86.31 180 MET A CA 1
ATOM 1489 C C . MET A 1 180 ? -6.738 0.692 3.469 1.00 86.31 180 MET A C 1
ATOM 1491 O O . MET A 1 180 ? -7.799 1.062 3.967 1.00 86.31 180 MET A O 1
ATOM 1495 N N . VAL A 1 181 ? -6.221 -0.509 3.748 1.00 88.25 181 VAL A N 1
ATOM 1496 C CA . VAL A 1 181 ? -6.883 -1.460 4.656 1.00 88.25 181 VAL A CA 1
ATOM 1497 C C . VAL A 1 181 ? -6.931 -0.919 6.082 1.00 88.25 181 VAL A C 1
ATOM 1499 O O . VAL A 1 181 ? -7.982 -1.003 6.715 1.00 88.25 181 VAL A O 1
ATOM 1502 N N . LEU A 1 182 ? -5.842 -0.319 6.573 1.00 89.31 182 LEU A N 1
ATOM 1503 C CA . LEU A 1 182 ? -5.817 0.294 7.903 1.00 89.31 182 LEU A CA 1
ATOM 1504 C C . LEU A 1 182 ? -6.797 1.471 8.009 1.00 89.31 182 LEU A C 1
ATOM 1506 O O . LEU A 1 182 ? -7.541 1.556 8.988 1.00 89.31 182 LEU A O 1
ATOM 1510 N N . LEU A 1 183 ? -6.850 2.338 6.992 1.00 87.38 183 LEU A N 1
ATOM 1511 C CA . LEU A 1 183 ? -7.824 3.431 6.939 1.00 87.38 183 LEU A CA 1
ATOM 1512 C C . LEU A 1 183 ? -9.264 2.916 6.896 1.00 87.38 183 LEU A C 1
ATOM 1514 O O . LEU A 1 183 ? -10.099 3.388 7.664 1.00 87.38 183 LEU A O 1
ATOM 1518 N N . ASN A 1 184 ? -9.554 1.911 6.070 1.00 86.31 184 ASN A N 1
ATOM 1519 C CA . ASN A 1 184 ? -10.885 1.318 5.990 1.00 86.31 184 ASN A CA 1
ATOM 1520 C C . ASN A 1 184 ? -11.312 0.686 7.328 1.00 86.31 184 ASN A C 1
ATOM 1522 O O . ASN A 1 184 ? -12.464 0.827 7.742 1.00 86.31 184 ASN A O 1
ATOM 1526 N N . SER A 1 185 ? -10.390 0.047 8.057 1.00 88.12 185 SER A N 1
ATOM 1527 C CA . SER A 1 185 ? -10.664 -0.459 9.407 1.00 88.12 185 SER A CA 1
ATOM 1528 C C . SER A 1 185 ? -11.032 0.669 10.384 1.00 88.12 185 SER A C 1
ATOM 1530 O O . SER A 1 185 ? -11.936 0.494 11.205 1.00 88.12 185 SER A O 1
ATOM 1532 N N . VAL A 1 186 ? -10.385 1.834 10.301 1.00 88.75 186 VAL A N 1
ATOM 1533 C CA . VAL A 1 186 ? -10.748 3.017 11.102 1.00 88.75 186 VAL A CA 1
ATOM 1534 C C . VAL A 1 186 ? -12.105 3.581 10.667 1.00 88.75 186 VAL A C 1
ATOM 1536 O O . VAL A 1 186 ? -12.994 3.764 11.500 1.00 88.75 186 VAL A O 1
ATOM 1539 N N . GLN A 1 187 ? -12.308 3.779 9.363 1.00 85.88 187 GLN A N 1
ATOM 1540 C CA . GLN A 1 187 ? -13.540 4.320 8.786 1.00 85.88 187 GLN A CA 1
ATOM 1541 C C . GLN A 1 187 ? -14.762 3.478 9.163 1.00 85.88 187 GLN A C 1
ATOM 1543 O O . GLN A 1 187 ? -15.790 4.011 9.577 1.00 85.88 187 GLN A O 1
ATOM 1548 N N . LYS A 1 188 ? -14.640 2.149 9.107 1.00 87.12 188 LYS A N 1
ATOM 1549 C CA . LYS A 1 188 ? -15.703 1.228 9.516 1.00 87.12 188 LYS A CA 1
ATOM 1550 C C . LYS A 1 188 ? -16.167 1.479 10.952 1.00 87.12 188 LYS A C 1
ATOM 1552 O O . LYS A 1 188 ? -17.362 1.427 11.229 1.00 87.12 188 LYS A O 1
ATOM 1557 N N . ARG A 1 189 ? -15.237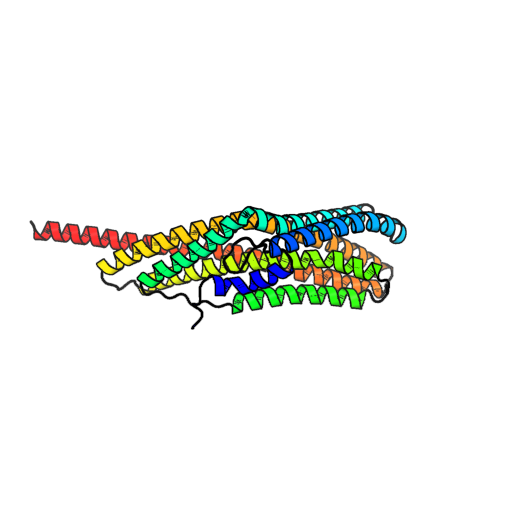 1.765 11.864 1.00 88.75 189 ARG A N 1
ATOM 1558 C CA . ARG A 1 189 ? -15.543 2.035 13.277 1.00 88.75 189 ARG A CA 1
ATOM 1559 C C . ARG A 1 189 ? -16.187 3.402 13.464 1.00 88.75 189 ARG A C 1
ATOM 1561 O O . ARG A 1 189 ? -17.144 3.502 14.227 1.00 88.75 189 ARG A O 1
ATOM 1568 N N . PHE A 1 190 ? -15.732 4.419 12.730 1.00 85.38 190 PHE A N 1
ATOM 1569 C CA . PHE A 1 190 ? -16.402 5.723 12.708 1.00 85.38 190 PHE A CA 1
ATOM 1570 C C . PHE A 1 190 ? -17.836 5.634 12.179 1.00 85.38 190 PHE A C 1
ATOM 1572 O O . PHE A 1 190 ? -18.739 6.217 12.777 1.00 85.38 190 PHE A O 1
ATOM 1579 N N . ASN A 1 191 ? -18.075 4.871 11.111 1.00 84.75 191 ASN A N 1
ATOM 1580 C CA . ASN A 1 191 ? -19.421 4.692 10.565 1.00 84.75 191 ASN A CA 1
ATOM 1581 C C . ASN A 1 191 ? -20.337 4.000 11.581 1.00 84.75 191 ASN A C 1
ATOM 1583 O O . ASN A 1 191 ? -21.421 4.499 11.864 1.00 84.75 191 ASN A O 1
ATOM 1587 N N . ILE A 1 192 ? -19.863 2.922 12.216 1.00 86.31 192 ILE A N 1
ATOM 1588 C CA . ILE A 1 192 ? -20.617 2.209 13.259 1.00 86.31 192 ILE A CA 1
ATOM 1589 C C . ILE A 1 192 ? -20.926 3.127 14.448 1.00 86.31 192 ILE A C 1
ATOM 1591 O O . ILE A 1 192 ? -22.045 3.108 14.960 1.00 86.31 192 ILE A O 1
ATOM 1595 N N . LEU A 1 193 ? -19.965 3.942 14.892 1.00 84.44 193 LEU A N 1
ATOM 1596 C CA . LEU A 1 193 ? -20.196 4.953 15.926 1.00 84.44 193 LEU A CA 1
ATOM 1597 C C . LEU A 1 193 ? -21.309 5.926 15.517 1.00 84.44 193 LEU A C 1
ATOM 1599 O O . LEU A 1 193 ? -22.250 6.146 16.277 1.00 84.44 193 LEU A O 1
ATOM 1603 N N . THR A 1 194 ? -21.219 6.470 14.305 1.00 80.19 194 THR A N 1
ATOM 1604 C CA . THR A 1 194 ? -22.151 7.475 13.776 1.00 80.19 194 THR A CA 1
ATOM 1605 C C . THR A 1 194 ? -23.567 6.909 13.632 1.00 80.19 194 THR A C 1
ATOM 1607 O O . THR A 1 194 ? -24.530 7.514 14.104 1.00 80.19 194 THR A O 1
ATOM 1610 N N . GLU A 1 195 ? -23.706 5.705 13.075 1.00 82.12 195 GLU A N 1
ATOM 1611 C CA . GLU A 1 195 ? -24.986 4.998 12.947 1.00 82.12 195 GLU A CA 1
ATOM 1612 C C . GLU A 1 195 ? -25.625 4.716 14.314 1.00 82.12 195 GLU A C 1
ATOM 1614 O O . GLU A 1 195 ? -26.810 4.985 14.522 1.00 82.12 195 GLU A O 1
ATOM 1619 N N . ASN A 1 196 ? -24.843 4.237 15.287 1.00 81.50 196 ASN A N 1
ATOM 1620 C CA . ASN A 1 196 ? -25.359 3.947 16.627 1.00 81.50 196 ASN A CA 1
ATOM 1621 C C . ASN A 1 196 ? -25.764 5.212 17.390 1.00 81.50 196 ASN A C 1
ATOM 1623 O O . ASN A 1 196 ? -26.702 5.177 18.188 1.00 81.50 196 ASN A O 1
ATOM 1627 N N . ILE A 1 197 ? -25.104 6.340 17.137 1.00 75.00 197 ILE A N 1
ATOM 1628 C CA . ILE A 1 197 ? -25.514 7.636 17.677 1.00 75.00 197 ILE A CA 1
ATOM 1629 C C . ILE A 1 197 ? -26.882 8.057 17.120 1.00 75.00 197 ILE A C 1
ATOM 1631 O O . ILE A 1 197 ? -27.737 8.529 17.876 1.00 75.00 197 ILE A O 1
ATOM 1635 N N . ILE A 1 198 ? -27.120 7.854 15.821 1.00 73.69 198 ILE A N 1
ATOM 1636 C CA . ILE A 1 198 ? -28.397 8.176 15.170 1.00 73.69 198 ILE A CA 1
ATOM 1637 C C . ILE A 1 198 ? -29.524 7.282 15.704 1.00 73.69 198 ILE A C 1
ATOM 1639 O O . ILE A 1 198 ? -30.601 7.788 16.029 1.00 73.69 198 ILE A O 1
ATOM 1643 N N . LEU A 1 199 ? -29.273 5.976 15.834 1.00 73.25 199 LEU A N 1
ATOM 1644 C CA . LEU A 1 199 ? -30.259 4.993 16.296 1.00 73.25 199 LEU A CA 1
ATOM 1645 C C . LEU A 1 199 ? -30.621 5.163 17.781 1.00 73.25 199 LEU A C 1
ATOM 1647 O O . LEU A 1 199 ? -31.760 4.923 18.176 1.00 73.25 199 LEU A O 1
ATOM 1651 N N . ASN A 1 200 ? -29.692 5.644 18.613 1.00 66.25 200 ASN A N 1
ATOM 1652 C CA . ASN A 1 200 ? -29.899 5.784 20.059 1.00 66.25 200 ASN A CA 1
ATOM 1653 C C . ASN A 1 200 ? -30.552 7.109 20.490 1.00 66.25 200 ASN A C 1
ATOM 1655 O O . ASN A 1 200 ? -30.525 7.452 21.676 1.00 66.25 200 ASN A O 1
ATOM 1659 N N . LYS A 1 201 ? -31.187 7.850 19.570 1.00 62.81 201 LYS A N 1
ATOM 1660 C CA . LYS A 1 201 ? -31.875 9.117 19.887 1.00 62.81 201 LYS A CA 1
ATOM 1661 C C . LYS A 1 201 ? -32.948 8.984 20.984 1.00 62.81 201 LYS A C 1
ATOM 1663 O O . LYS A 1 201 ? -33.109 9.936 21.747 1.00 62.81 201 LYS A O 1
ATOM 1668 N N . ASN A 1 202 ? -33.586 7.813 21.117 1.00 59.06 202 ASN A N 1
ATOM 1669 C CA . ASN A 1 202 ? -34.761 7.582 21.977 1.00 59.06 202 ASN A CA 1
ATOM 1670 C C . ASN A 1 202 ? -34.480 6.800 23.282 1.00 59.06 202 ASN A C 1
ATOM 1672 O O . ASN A 1 202 ? -35.417 6.357 23.940 1.00 59.06 202 ASN A O 1
ATOM 1676 N N . ARG A 1 203 ? -33.214 6.575 23.665 1.00 63.91 203 ARG A N 1
ATOM 1677 C CA . ARG A 1 203 ? -32.878 5.832 24.900 1.00 63.91 203 ARG A CA 1
ATOM 1678 C C . ARG A 1 203 ? -32.981 6.690 26.168 1.00 63.91 203 ARG A C 1
ATOM 1680 O O . ARG A 1 203 ? -32.801 7.907 26.122 1.00 63.91 203 ARG A O 1
ATOM 1687 N N . ASN A 1 204 ? -33.180 6.022 27.311 1.00 64.06 204 ASN A N 1
ATOM 1688 C CA . ASN A 1 204 ? -33.208 6.634 28.643 1.00 64.06 204 ASN A CA 1
ATOM 1689 C C . ASN A 1 204 ? -31.952 7.478 28.929 1.00 64.06 204 ASN A C 1
ATOM 1691 O O . ASN A 1 204 ? -30.824 7.084 28.620 1.00 64.06 204 ASN A O 1
ATOM 1695 N N . TYR A 1 205 ? -32.155 8.613 29.600 1.00 61.69 205 TYR A N 1
ATOM 1696 C CA . TYR A 1 205 ? -31.148 9.651 29.839 1.00 61.69 205 TYR A CA 1
ATOM 1697 C C . TYR A 1 205 ? -29.840 9.139 30.485 1.00 61.69 205 TYR A C 1
ATOM 1699 O O . TYR A 1 205 ? -28.747 9.411 29.989 1.00 61.69 205 TYR A O 1
ATOM 1707 N N . LEU A 1 206 ? -29.930 8.319 31.538 1.00 60.50 206 LEU A N 1
ATOM 1708 C CA . LEU A 1 206 ? -28.758 7.761 32.238 1.00 60.50 206 LEU A CA 1
ATOM 1709 C C . LEU A 1 206 ? -27.934 6.789 31.379 1.00 60.50 206 LEU A C 1
ATOM 1711 O O . LEU A 1 206 ? -26.704 6.771 31.460 1.00 60.50 206 LEU A O 1
ATOM 1715 N N . GLN A 1 207 ? -28.594 5.987 30.539 1.00 70.12 207 GLN A N 1
ATOM 1716 C CA . GLN A 1 207 ? -27.900 5.105 29.596 1.00 70.12 207 GLN A CA 1
ATOM 1717 C C . GLN A 1 207 ? -27.213 5.929 28.504 1.00 70.12 207 GLN A C 1
ATOM 1719 O O . GLN A 1 207 ? -26.087 5.619 28.126 1.00 70.12 207 GLN A O 1
ATOM 1724 N N . LYS A 1 208 ? -27.834 7.030 28.070 1.00 71.50 208 LYS A N 1
ATOM 1725 C CA . LYS A 1 208 ? -27.280 7.949 27.072 1.00 71.50 208 LYS A CA 1
ATOM 1726 C C . LYS A 1 208 ? -25.953 8.575 27.519 1.00 71.50 208 LYS A C 1
ATOM 1728 O O . LYS A 1 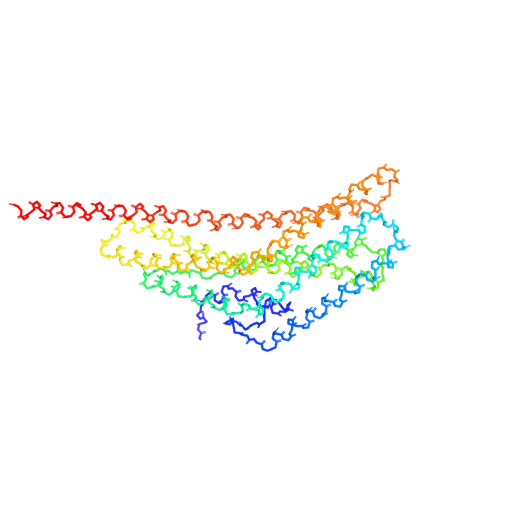208 ? -25.018 8.603 26.727 1.00 71.50 208 LYS A O 1
ATOM 1733 N N . ILE A 1 209 ? -25.826 8.994 28.783 1.00 73.31 209 ILE A N 1
ATOM 1734 C CA . ILE A 1 209 ? -24.574 9.569 29.319 1.00 73.31 209 ILE A CA 1
ATOM 1735 C C . ILE A 1 209 ? -23.439 8.537 29.333 1.00 73.31 209 ILE A C 1
ATOM 1737 O O . ILE A 1 209 ? -22.348 8.812 28.834 1.00 73.31 209 ILE A O 1
ATOM 1741 N N . LYS A 1 210 ? -23.687 7.330 29.864 1.00 76.06 210 LYS A N 1
ATOM 1742 C CA . LYS A 1 210 ? -22.666 6.265 29.900 1.00 76.06 210 LYS A CA 1
ATOM 1743 C C . LYS A 1 210 ? -22.198 5.887 28.493 1.00 76.06 210 LYS A C 1
ATOM 1745 O O . LYS A 1 210 ? -21.001 5.737 28.269 1.00 76.06 210 LYS A O 1
ATOM 1750 N N . GLN A 1 211 ? -23.130 5.787 27.544 1.00 80.06 211 GLN A N 1
ATOM 1751 C CA . GLN A 1 211 ? -22.820 5.483 26.146 1.00 80.06 211 GLN A CA 1
ATOM 1752 C C . GLN A 1 211 ? -22.035 6.610 25.473 1.00 80.06 211 GLN A C 1
ATOM 1754 O O . GLN A 1 211 ? -21.061 6.329 24.781 1.00 80.06 211 GLN A O 1
ATOM 1759 N N . MET A 1 212 ? -22.384 7.872 25.734 1.00 79.44 212 MET A N 1
ATOM 1760 C CA . MET A 1 212 ? -21.649 9.013 25.187 1.00 79.44 212 MET A CA 1
ATOM 1761 C C . MET A 1 212 ? -20.211 9.092 25.691 1.00 79.44 212 MET A C 1
ATOM 1763 O O . MET A 1 212 ? -19.312 9.321 24.889 1.00 79.44 212 MET A O 1
ATOM 1767 N N . ASN A 1 213 ? -19.958 8.821 26.974 1.00 83.31 213 ASN A N 1
ATOM 1768 C CA . ASN A 1 213 ? -18.587 8.789 27.494 1.00 83.31 213 ASN A CA 1
ATOM 1769 C C . ASN A 1 213 ? -17.729 7.734 26.780 1.00 83.31 213 ASN A C 1
ATOM 1771 O O . ASN A 1 213 ? -16.575 7.993 26.435 1.00 83.31 213 ASN A O 1
ATOM 1775 N N . VAL A 1 214 ? -18.303 6.556 26.518 1.00 86.06 214 VAL A N 1
ATOM 1776 C CA . VAL A 1 214 ? -17.626 5.504 25.754 1.00 86.06 214 VAL A CA 1
ATOM 1777 C C . VAL A 1 214 ? -17.410 5.936 24.303 1.00 86.06 214 VAL A C 1
ATOM 1779 O O . VAL A 1 214 ? -16.303 5.781 23.794 1.00 86.06 214 VAL A O 1
ATOM 1782 N N . PHE A 1 215 ? -18.410 6.525 23.644 1.00 86.00 215 PHE A N 1
ATOM 1783 C CA . PHE A 1 215 ? -18.285 6.977 22.254 1.00 86.00 215 PHE A CA 1
ATOM 1784 C C . PHE A 1 215 ? -17.230 8.064 22.087 1.00 86.00 215 PHE A C 1
ATOM 1786 O O . PHE A 1 215 ? -16.414 7.954 21.179 1.00 86.00 215 PHE A O 1
ATOM 1793 N N . THR A 1 216 ? -17.174 9.053 22.980 1.00 83.00 216 THR A N 1
ATOM 1794 C CA . THR A 1 216 ? -16.137 10.094 22.957 1.00 83.00 216 THR A CA 1
ATOM 1795 C C . THR A 1 216 ? -14.745 9.496 23.160 1.00 83.00 216 THR A C 1
ATOM 1797 O O . THR A 1 216 ? -13.810 9.839 22.439 1.00 83.00 216 THR A O 1
ATOM 1800 N N . LYS A 1 217 ? -14.597 8.547 24.096 1.00 88.62 217 LYS A N 1
ATOM 1801 C CA . LYS A 1 217 ? -13.323 7.847 24.320 1.00 88.62 217 LYS A CA 1
ATOM 1802 C C . LYS A 1 217 ? -12.884 7.064 23.080 1.00 88.62 217 LYS A C 1
ATOM 1804 O O . LYS A 1 217 ? -11.726 7.147 22.682 1.00 88.62 217 LYS A O 1
ATOM 1809 N N . VAL A 1 218 ? -13.799 6.313 22.465 1.00 88.56 218 VAL A N 1
ATOM 1810 C CA . VAL A 1 218 ? -13.519 5.549 21.241 1.00 88.56 218 VAL A CA 1
ATOM 1811 C C . VAL A 1 218 ? -13.192 6.495 20.084 1.00 88.56 218 VAL A C 1
ATOM 1813 O O . VAL A 1 218 ? -12.217 6.262 19.383 1.00 88.56 218 VAL A O 1
ATOM 1816 N N . TYR A 1 219 ? -13.940 7.584 19.918 1.00 87.31 219 TYR A N 1
ATOM 1817 C CA . TYR A 1 219 ? -13.698 8.598 18.893 1.00 87.31 219 TYR A CA 1
ATOM 1818 C C . TYR A 1 219 ? -12.291 9.201 18.991 1.00 87.31 219 TYR A C 1
ATOM 1820 O O . TYR A 1 219 ? -11.555 9.196 18.006 1.00 87.31 219 TYR A O 1
ATOM 1828 N N . ASN A 1 220 ? -11.880 9.633 20.186 1.00 86.62 220 ASN A N 1
ATOM 1829 C CA . ASN A 1 220 ? -10.541 10.183 20.411 1.00 86.62 220 ASN A CA 1
ATOM 1830 C C . ASN A 1 220 ? -9.444 9.155 20.102 1.00 86.62 220 ASN A C 1
ATOM 1832 O O . ASN A 1 220 ? -8.459 9.480 19.444 1.00 86.62 220 ASN A O 1
ATOM 1836 N N . ASN A 1 221 ? -9.641 7.899 20.512 1.00 91.06 221 ASN A N 1
ATOM 1837 C CA . ASN A 1 221 ? -8.706 6.821 20.194 1.00 91.06 221 ASN A CA 1
ATOM 1838 C C . ASN A 1 221 ? -8.626 6.545 18.683 1.00 91.06 221 ASN A C 1
ATOM 1840 O O . ASN A 1 221 ? -7.546 6.262 18.172 1.00 91.06 221 ASN A O 1
ATOM 1844 N N . LEU A 1 222 ? -9.746 6.617 17.955 1.00 89.38 222 LEU A N 1
ATOM 1845 C CA . LEU A 1 222 ? -9.764 6.439 16.500 1.00 89.38 222 LEU A CA 1
ATOM 1846 C C . LEU A 1 222 ? -9.064 7.591 15.770 1.00 89.38 222 LEU A C 1
ATOM 1848 O O . LEU A 1 222 ? -8.389 7.335 14.773 1.00 89.38 222 LEU A O 1
ATOM 1852 N N . ILE A 1 223 ? -9.177 8.829 16.268 1.00 86.00 223 ILE A N 1
ATOM 1853 C CA . ILE A 1 223 ? -8.410 9.969 15.743 1.00 86.00 223 ILE A CA 1
ATOM 1854 C C . ILE A 1 223 ? -6.912 9.740 15.940 1.00 86.00 223 ILE A C 1
ATOM 1856 O O . ILE A 1 223 ? -6.167 9.839 14.968 1.00 86.00 223 ILE A O 1
ATOM 1860 N N . ASP A 1 224 ? -6.478 9.388 17.154 1.00 88.81 224 ASP A N 1
ATOM 1861 C CA . ASP A 1 224 ? -5.059 9.129 17.441 1.00 88.81 224 ASP A CA 1
ATOM 1862 C C . ASP A 1 224 ? -4.523 7.996 16.550 1.00 88.81 224 ASP A C 1
ATOM 1864 O O . ASP A 1 224 ? -3.483 8.127 15.906 1.00 88.81 224 ASP A O 1
ATOM 1868 N N . VAL A 1 225 ? -5.290 6.912 16.382 1.00 90.00 225 VAL A N 1
ATOM 1869 C CA . VAL A 1 225 ? -4.942 5.843 15.433 1.00 90.00 225 VAL A CA 1
ATOM 1870 C C . VAL A 1 225 ? -4.820 6.371 14.000 1.00 90.00 225 VAL A C 1
ATOM 1872 O O . VAL A 1 225 ? -3.858 6.025 13.312 1.00 90.00 225 VAL A O 1
ATOM 1875 N N . CYS A 1 226 ? -5.749 7.209 13.539 1.00 87.44 226 CYS A N 1
ATOM 1876 C CA . CYS A 1 226 ? -5.697 7.797 12.201 1.00 87.44 226 CYS A CA 1
ATOM 1877 C C . CYS A 1 226 ? -4.449 8.677 12.010 1.00 87.44 226 CYS A C 1
ATOM 1879 O O . CYS A 1 226 ? -3.792 8.601 10.970 1.00 87.44 226 CYS A O 1
ATOM 1881 N N . GLU A 1 227 ? -4.080 9.470 13.016 1.00 86.25 227 GLU A N 1
ATOM 1882 C CA . GLU A 1 227 ? -2.870 10.295 13.007 1.00 86.25 227 GLU A CA 1
ATOM 1883 C C . GLU A 1 227 ? -1.599 9.428 12.969 1.00 86.25 227 GLU A C 1
ATOM 1885 O O . GLU A 1 227 ? -0.685 9.674 12.173 1.00 86.25 227 GLU A O 1
ATOM 1890 N N . LYS A 1 228 ? -1.554 8.341 13.753 1.00 90.12 228 LYS A N 1
ATOM 1891 C CA . LYS A 1 228 ? -0.449 7.370 13.706 1.00 90.12 228 LYS A CA 1
ATOM 1892 C C . LYS A 1 228 ? -0.349 6.663 12.356 1.00 90.12 228 LYS A C 1
ATOM 1894 O O . LYS A 1 228 ? 0.755 6.511 11.845 1.00 90.12 228 LYS A O 1
ATOM 1899 N N . ILE A 1 229 ? -1.463 6.273 11.739 1.00 88.56 229 ILE A N 1
ATOM 1900 C CA . ILE A 1 229 ? -1.451 5.697 10.383 1.00 88.56 229 ILE A CA 1
ATOM 1901 C C . ILE A 1 229 ? -0.916 6.724 9.379 1.00 88.56 229 ILE A C 1
ATOM 1903 O O . ILE A 1 229 ? -0.069 6.392 8.550 1.00 88.56 229 ILE A O 1
ATOM 1907 N N . ASN A 1 230 ? -1.351 7.982 9.472 1.00 84.88 230 ASN A N 1
ATOM 1908 C CA . ASN A 1 230 ? -0.896 9.018 8.554 1.00 84.88 230 ASN A CA 1
ATOM 1909 C C . ASN A 1 230 ? 0.608 9.288 8.709 1.00 84.88 230 ASN A C 1
ATOM 1911 O O . ASN A 1 230 ? 1.338 9.278 7.727 1.00 84.88 230 ASN A O 1
ATOM 1915 N N . THR A 1 231 ? 1.123 9.426 9.931 1.00 86.12 231 THR A N 1
ATOM 1916 C CA . THR A 1 231 ? 2.575 9.575 10.169 1.00 86.12 231 THR A CA 1
ATOM 1917 C C . THR A 1 231 ? 3.379 8.356 9.686 1.00 86.12 231 THR A C 1
ATOM 1919 O O . THR A 1 231 ? 4.469 8.498 9.113 1.00 86.12 231 THR A O 1
ATOM 1922 N N . LEU A 1 232 ? 2.818 7.149 9.821 1.00 87.88 232 LEU A N 1
ATOM 1923 C CA . LEU A 1 232 ? 3.410 5.909 9.318 1.00 87.88 232 LEU A CA 1
ATOM 1924 C C . LEU A 1 232 ? 3.486 5.821 7.800 1.00 87.88 232 LEU A C 1
ATOM 1926 O O . LEU A 1 232 ? 4.451 5.245 7.313 1.00 87.88 232 LEU A O 1
ATOM 1930 N N . TYR A 1 233 ? 2.561 6.403 7.042 1.00 86.62 233 TYR A N 1
ATOM 1931 C CA . TYR A 1 233 ? 2.491 6.171 5.594 1.00 86.62 233 TYR A CA 1
ATOM 1932 C C . TYR A 1 233 ? 2.620 7.435 4.734 1.00 86.62 233 TYR A C 1
ATOM 1934 O O . TYR A 1 233 ? 3.014 7.314 3.582 1.00 86.62 233 TYR A O 1
ATOM 1942 N N . SER A 1 234 ? 2.424 8.644 5.267 1.00 84.56 234 SER A N 1
ATOM 1943 C CA . SER A 1 234 ? 2.384 9.907 4.501 1.00 84.56 234 SER A CA 1
ATOM 1944 C C . SER A 1 234 ? 3.566 10.097 3.553 1.00 84.56 234 SER A C 1
ATOM 1946 O O . SER A 1 234 ? 3.373 10.334 2.367 1.00 84.56 234 SER A O 1
ATOM 1948 N N . LEU A 1 235 ? 4.792 9.926 4.051 1.00 85.56 235 LEU A N 1
ATOM 1949 C CA . LEU A 1 235 ? 6.003 10.055 3.238 1.00 85.56 235 LEU A CA 1
ATOM 1950 C C . LEU A 1 235 ? 6.112 8.963 2.159 1.00 85.56 235 LEU A C 1
ATOM 1952 O O . LEU A 1 235 ? 6.525 9.254 1.043 1.00 85.56 235 LEU A O 1
ATOM 1956 N N . GLN A 1 236 ? 5.715 7.722 2.462 1.00 88.25 236 GLN A N 1
ATOM 1957 C CA . GLN A 1 236 ? 5.716 6.631 1.478 1.00 88.25 236 GLN A CA 1
ATOM 1958 C C . GLN A 1 236 ? 4.674 6.889 0.392 1.00 88.25 236 GLN A C 1
ATOM 1960 O O . GLN A 1 236 ? 4.982 6.792 -0.788 1.00 88.25 236 GLN A O 1
ATOM 1965 N N . ILE A 1 237 ? 3.464 7.292 0.781 1.00 84.81 237 ILE A N 1
ATOM 1966 C CA . ILE A 1 237 ? 2.397 7.648 -0.151 1.00 84.81 237 ILE A CA 1
ATOM 1967 C C . ILE A 1 237 ? 2.798 8.853 -1.009 1.00 84.81 237 ILE A C 1
ATOM 1969 O O . ILE A 1 237 ? 2.584 8.824 -2.215 1.00 84.81 237 ILE A O 1
ATOM 1973 N N . LEU A 1 238 ? 3.446 9.873 -0.437 1.00 85.56 238 LEU A N 1
ATOM 1974 C CA . LEU A 1 238 ? 3.958 11.016 -1.196 1.00 85.56 238 LEU A CA 1
ATOM 1975 C C . LEU A 1 238 ? 4.966 10.572 -2.263 1.00 85.56 238 LEU A C 1
ATOM 1977 O O . LEU A 1 238 ? 4.874 11.011 -3.409 1.00 85.56 238 LEU A O 1
ATOM 1981 N N . LEU A 1 239 ? 5.899 9.685 -1.910 1.00 84.69 239 LEU A N 1
ATOM 1982 C CA . LEU A 1 239 ? 6.877 9.141 -2.852 1.00 84.69 239 LEU A CA 1
ATOM 1983 C C . LEU A 1 239 ? 6.221 8.263 -3.916 1.00 84.69 239 LEU A C 1
ATOM 1985 O O . LEU A 1 239 ? 6.585 8.369 -5.082 1.00 84.69 239 LEU A O 1
ATOM 1989 N N . ILE A 1 240 ? 5.224 7.455 -3.551 1.00 82.38 240 ILE A N 1
ATOM 1990 C CA . ILE A 1 240 ? 4.445 6.656 -4.502 1.00 82.38 240 ILE A CA 1
ATOM 1991 C C . ILE A 1 240 ? 3.715 7.577 -5.487 1.00 82.38 240 ILE A C 1
ATOM 1993 O O . ILE A 1 240 ? 3.886 7.413 -6.691 1.00 82.38 240 ILE A O 1
ATOM 1997 N N . ILE A 1 241 ? 2.993 8.599 -5.016 1.00 81.31 241 ILE A N 1
ATOM 1998 C CA . ILE A 1 241 ? 2.304 9.572 -5.883 1.00 81.31 241 ILE A CA 1
ATOM 1999 C C . ILE A 1 241 ? 3.306 10.308 -6.782 1.00 81.31 241 ILE A C 1
ATOM 2001 O O . ILE A 1 241 ? 3.080 10.427 -7.985 1.00 81.31 241 ILE A O 1
ATOM 2005 N N . SER A 1 242 ? 4.434 10.755 -6.225 1.00 82.00 242 SER A N 1
ATOM 2006 C CA . SER A 1 242 ? 5.496 11.435 -6.982 1.00 82.00 242 SER A CA 1
ATOM 2007 C C . SER A 1 242 ? 6.090 10.522 -8.054 1.00 82.00 242 SER A C 1
ATOM 2009 O O . SER A 1 242 ? 6.292 10.948 -9.190 1.00 82.00 242 SER A O 1
ATOM 2011 N N . SER A 1 243 ? 6.311 9.246 -7.720 1.00 80.56 243 SER A N 1
ATOM 2012 C CA . SER A 1 243 ? 6.785 8.239 -8.669 1.00 80.56 243 SER A CA 1
ATOM 2013 C C . SER A 1 243 ? 5.783 8.044 -9.800 1.00 80.56 243 SER A C 1
ATOM 2015 O O . SER A 1 243 ? 6.167 8.096 -10.963 1.00 80.56 243 SER A O 1
ATOM 2017 N N . ILE A 1 244 ? 4.490 7.929 -9.483 1.00 78.50 244 ILE A N 1
ATOM 2018 C CA . ILE A 1 244 ? 3.434 7.779 -10.481 1.00 78.50 244 ILE A CA 1
ATOM 2019 C C . ILE A 1 244 ? 3.394 9.001 -11.397 1.00 78.50 244 ILE A C 1
ATOM 2021 O O . ILE A 1 244 ? 3.332 8.837 -12.613 1.00 78.50 244 ILE A O 1
ATOM 2025 N N . PHE A 1 245 ? 3.476 10.214 -10.849 1.00 79.06 245 PHE A N 1
ATOM 2026 C CA . PHE A 1 245 ? 3.482 11.443 -11.639 1.00 79.06 245 PHE A CA 1
ATOM 2027 C C . PHE A 1 245 ? 4.654 11.490 -12.628 1.00 79.06 245 PHE A C 1
ATOM 2029 O O . PHE A 1 245 ? 4.456 11.762 -13.813 1.00 79.06 245 PHE A O 1
ATOM 2036 N N . ILE A 1 246 ? 5.864 11.168 -12.169 1.00 78.38 246 ILE A N 1
ATOM 2037 C CA . ILE A 1 246 ? 7.073 11.198 -13.002 1.00 78.38 246 ILE A CA 1
ATOM 2038 C C . ILE A 1 246 ? 7.039 10.100 -14.061 1.00 78.38 246 ILE A C 1
ATOM 2040 O O . ILE A 1 246 ? 7.266 10.397 -15.230 1.00 78.38 246 ILE A O 1
ATOM 2044 N N . ILE A 1 247 ? 6.656 8.875 -13.690 1.00 76.75 247 ILE A N 1
ATOM 2045 C CA . ILE A 1 247 ? 6.468 7.757 -14.629 1.00 76.75 247 ILE A CA 1
ATOM 2046 C C . ILE A 1 247 ? 5.427 8.120 -15.691 1.00 76.75 247 ILE A C 1
ATOM 2048 O O . ILE A 1 247 ? 5.623 7.877 -16.877 1.00 76.75 247 ILE A O 1
ATOM 2052 N N . THR A 1 248 ? 4.305 8.713 -15.280 1.00 76.19 248 THR A N 1
ATOM 2053 C CA . THR A 1 248 ? 3.230 9.105 -16.201 1.00 76.19 248 THR A CA 1
ATOM 2054 C C . THR A 1 248 ? 3.710 10.186 -17.160 1.00 76.19 248 THR A C 1
ATOM 2056 O O . THR A 1 248 ? 3.447 10.097 -18.354 1.00 76.19 248 THR A O 1
ATOM 2059 N N . THR A 1 249 ? 4.462 11.168 -16.660 1.00 77.75 249 THR A N 1
ATOM 2060 C CA . THR A 1 249 ? 5.035 12.248 -17.472 1.00 77.75 249 THR A CA 1
ATOM 2061 C C . THR A 1 249 ? 6.066 11.711 -18.467 1.00 77.75 249 THR A C 1
ATOM 2063 O O . THR A 1 249 ? 6.017 12.066 -19.642 1.00 77.75 249 THR A O 1
ATOM 2066 N N . ALA A 1 250 ? 6.952 10.812 -18.027 1.00 75.44 250 ALA A N 1
ATOM 2067 C CA . ALA A 1 250 ? 7.936 10.161 -18.887 1.00 75.44 250 ALA A CA 1
ATOM 2068 C C . ALA A 1 250 ? 7.255 9.313 -19.972 1.00 75.44 250 ALA A C 1
ATOM 2070 O O . ALA A 1 250 ? 7.533 9.479 -21.157 1.00 75.44 250 ALA A O 1
ATOM 2071 N N . ASN A 1 251 ? 6.283 8.478 -19.594 1.00 74.50 251 ASN A N 1
ATOM 2072 C CA . ASN A 1 251 ? 5.517 7.677 -20.548 1.00 74.50 251 ASN A CA 1
ATOM 2073 C C . ASN A 1 251 ? 4.742 8.548 -21.540 1.00 74.50 251 ASN A C 1
ATOM 2075 O O . ASN A 1 251 ? 4.697 8.223 -22.720 1.00 74.50 251 ASN A O 1
ATOM 2079 N N . LEU A 1 252 ? 4.146 9.655 -21.093 1.00 75.50 252 LEU A N 1
ATOM 2080 C CA . LEU A 1 252 ? 3.411 10.570 -21.966 1.00 75.50 252 LEU A CA 1
ATOM 2081 C C . LEU A 1 252 ? 4.350 11.256 -22.965 1.00 75.50 252 LEU A C 1
ATOM 2083 O O . LEU A 1 252 ? 4.012 11.360 -24.142 1.00 75.50 252 LEU A O 1
ATOM 2087 N N . TYR A 1 253 ? 5.548 11.650 -22.527 1.00 78.38 253 TYR A N 1
ATOM 2088 C CA . TYR A 1 253 ? 6.592 12.155 -23.418 1.00 78.38 253 TYR A CA 1
ATOM 2089 C C . TYR A 1 253 ? 6.970 11.117 -24.486 1.00 78.38 253 TYR A C 1
ATOM 2091 O O . TYR A 1 253 ? 6.957 11.428 -25.678 1.00 78.38 253 TYR A O 1
ATOM 2099 N N . HIS A 1 254 ? 7.210 9.868 -24.077 1.00 70.88 254 HIS A N 1
ATOM 2100 C CA . HIS A 1 254 ? 7.517 8.762 -24.990 1.00 70.88 254 HIS A CA 1
ATOM 2101 C C . HIS A 1 254 ? 6.380 8.473 -25.972 1.00 70.88 254 HIS A C 1
ATOM 2103 O O . HIS A 1 254 ? 6.635 8.243 -27.153 1.00 70.88 254 HIS A O 1
ATOM 2109 N N . VAL A 1 255 ? 5.123 8.529 -25.518 1.00 72.00 255 VAL A N 1
ATOM 2110 C CA . VAL A 1 255 ? 3.945 8.403 -26.390 1.00 72.00 255 VAL A CA 1
ATOM 2111 C C . VAL A 1 255 ? 3.955 9.495 -27.450 1.00 72.00 255 VAL A C 1
ATOM 2113 O O . VAL A 1 255 ? 3.812 9.177 -28.625 1.00 72.00 255 VAL A O 1
ATOM 2116 N N . ILE A 1 256 ? 4.160 10.761 -27.073 1.00 75.12 256 ILE A N 1
ATOM 2117 C CA . ILE A 1 256 ? 4.187 11.879 -28.027 1.00 75.12 256 ILE A CA 1
ATOM 2118 C C . ILE A 1 256 ? 5.312 11.691 -29.050 1.00 75.12 256 ILE A C 1
ATOM 2120 O O . ILE A 1 256 ? 5.067 11.795 -30.253 1.00 75.12 256 ILE A O 1
ATOM 2124 N N . GLU A 1 257 ? 6.527 11.364 -28.602 1.00 72.38 257 GLU A N 1
ATOM 2125 C CA . GLU A 1 257 ? 7.665 11.144 -29.501 1.00 72.38 257 GLU A CA 1
ATOM 2126 C C . GLU A 1 257 ? 7.379 10.012 -30.504 1.00 72.38 257 GLU A C 1
ATOM 2128 O O . GLU A 1 257 ? 7.656 10.127 -31.702 1.00 72.38 257 GLU A O 1
ATOM 2133 N N . LYS A 1 258 ? 6.774 8.923 -30.025 1.00 69.12 258 LYS A N 1
ATOM 2134 C CA . LYS A 1 258 ? 6.446 7.748 -30.834 1.00 69.12 258 LYS A CA 1
ATOM 2135 C C . LYS A 1 258 ? 5.260 7.960 -31.762 1.00 69.12 258 LYS A C 1
ATOM 2137 O O . LYS A 1 258 ? 5.301 7.461 -32.881 1.00 69.12 258 LYS A O 1
ATOM 2142 N N . VAL A 1 259 ? 4.256 8.739 -31.361 1.00 71.75 259 VAL A N 1
ATOM 2143 C CA . VAL A 1 259 ? 3.167 9.186 -32.245 1.00 71.75 259 VAL A CA 1
ATOM 2144 C C . VAL A 1 259 ? 3.744 9.966 -33.421 1.00 71.75 259 VAL A C 1
ATOM 2146 O O . VAL A 1 259 ? 3.408 9.672 -34.565 1.00 71.75 259 VAL A O 1
ATOM 2149 N N . ILE A 1 260 ? 4.638 10.924 -33.156 1.00 73.56 260 ILE A N 1
ATOM 2150 C CA . ILE A 1 260 ? 5.267 11.738 -34.203 1.00 73.56 260 ILE A CA 1
ATOM 2151 C C . ILE A 1 260 ? 6.044 10.836 -35.171 1.00 73.56 260 ILE A C 1
ATOM 2153 O O . ILE A 1 260 ? 5.815 10.909 -36.376 1.00 73.56 260 ILE A O 1
ATOM 2157 N N . LYS A 1 261 ? 6.879 9.925 -34.649 1.00 68.56 261 LYS A N 1
ATOM 2158 C CA . LYS A 1 261 ? 7.637 8.955 -35.462 1.00 68.56 261 LYS A CA 1
ATOM 2159 C C . LYS A 1 261 ? 6.738 7.998 -36.252 1.00 68.56 261 LYS A C 1
ATOM 2161 O O . LYS A 1 261 ? 7.019 7.711 -37.413 1.00 68.56 261 LYS A O 1
ATOM 2166 N N . TYR A 1 262 ? 5.641 7.525 -35.666 1.00 67.12 262 TYR A N 1
ATOM 2167 C CA . TYR A 1 262 ? 4.683 6.658 -36.353 1.00 67.12 262 TYR A CA 1
ATOM 2168 C C . TYR A 1 262 ? 3.963 7.390 -37.490 1.00 67.12 262 TYR A C 1
ATOM 2170 O O . TYR A 1 262 ? 3.826 6.840 -38.581 1.00 67.12 262 TYR A O 1
ATOM 2178 N N . LEU A 1 263 ? 3.539 8.637 -37.269 1.00 72.44 263 LEU A N 1
ATOM 2179 C CA . LEU A 1 263 ? 2.910 9.458 -38.306 1.00 72.44 263 LEU A CA 1
ATOM 2180 C C . LEU A 1 263 ? 3.859 9.716 -39.484 1.00 72.44 263 LEU A C 1
ATOM 2182 O O . LEU A 1 263 ? 3.397 9.793 -40.623 1.00 72.44 263 LEU A O 1
ATOM 2186 N N . THR A 1 264 ? 5.169 9.795 -39.230 1.00 72.75 264 THR A N 1
ATOM 2187 C CA . THR A 1 264 ? 6.183 9.987 -40.274 1.00 72.75 264 THR A CA 1
ATOM 2188 C C . THR A 1 264 ? 6.629 8.690 -40.957 1.00 72.75 264 THR A C 1
ATOM 2190 O O . THR A 1 264 ? 6.835 8.695 -42.166 1.00 72.75 264 THR A O 1
ATOM 2193 N N . GLU A 1 265 ? 6.771 7.576 -40.227 1.00 77.38 265 GLU A N 1
ATOM 2194 C CA . GLU A 1 265 ? 7.413 6.342 -40.728 1.00 77.38 265 GLU A CA 1
ATOM 2195 C C . GLU A 1 265 ? 6.465 5.136 -40.893 1.00 77.38 265 GLU A C 1
ATOM 2197 O O . GLU A 1 265 ? 6.839 4.148 -41.523 1.00 77.38 265 GLU A O 1
ATOM 2202 N N . LYS A 1 266 ? 5.243 5.189 -40.342 1.00 66.62 266 LYS A N 1
ATOM 2203 C CA . LYS A 1 266 ? 4.192 4.146 -40.407 1.00 66.62 266 LYS A CA 1
ATOM 2204 C C . LYS A 1 266 ? 4.634 2.721 -40.018 1.00 66.62 266 LYS A C 1
ATOM 2206 O O . LYS A 1 266 ? 4.143 1.738 -40.574 1.00 66.62 266 LYS A O 1
ATOM 2211 N N . LYS A 1 267 ? 5.532 2.566 -39.041 1.00 64.06 267 LYS A N 1
ATOM 2212 C CA . LYS A 1 267 ? 5.987 1.245 -38.563 1.00 64.06 267 LYS A CA 1
ATOM 2213 C C . LYS A 1 267 ? 5.012 0.622 -37.559 1.00 64.06 267 LYS A C 1
ATOM 2215 O O . LYS A 1 267 ? 4.670 1.222 -36.547 1.00 64.06 267 LYS A O 1
ATOM 2220 N N . TYR A 1 268 ? 4.621 -0.631 -37.792 1.00 59.47 268 TYR A N 1
ATOM 2221 C CA . TYR A 1 268 ? 3.652 -1.362 -36.957 1.00 59.47 268 TYR A CA 1
ATOM 2222 C C . TYR A 1 268 ? 4.114 -1.574 -35.499 1.00 59.47 268 TYR A C 1
ATOM 2224 O O . TYR A 1 268 ? 3.294 -1.579 -34.584 1.00 59.47 268 TYR A O 1
ATOM 2232 N N . ASN A 1 269 ? 5.427 -1.689 -35.260 1.00 61.25 269 ASN A N 1
ATOM 2233 C CA . ASN A 1 269 ? 5.987 -1.854 -33.912 1.00 61.25 269 ASN A CA 1
ATOM 2234 C C . ASN A 1 269 ? 5.745 -0.636 -33.005 1.00 61.25 269 ASN A C 1
ATOM 2236 O O . ASN A 1 269 ? 5.623 -0.799 -31.792 1.00 61.25 269 ASN A O 1
ATOM 2240 N N . ASP A 1 270 ? 5.617 0.567 -33.572 1.00 61.66 270 ASP A N 1
ATOM 2241 C CA . ASP A 1 270 ? 5.341 1.769 -32.783 1.00 61.66 270 ASP A CA 1
ATOM 2242 C C . ASP A 1 270 ? 3.876 1.817 -32.302 1.00 61.66 270 ASP A C 1
ATOM 2244 O O . ASP A 1 270 ? 3.598 2.422 -31.270 1.00 61.66 270 ASP A O 1
ATOM 2248 N N . TYR A 1 271 ? 2.948 1.110 -32.965 1.00 66.81 271 TYR A N 1
ATOM 2249 C CA . TYR A 1 271 ? 1.539 1.030 -32.551 1.00 66.81 271 TYR A CA 1
ATOM 2250 C C . TYR A 1 271 ? 1.339 0.187 -31.280 1.00 66.81 271 TYR A C 1
ATOM 2252 O O . TYR A 1 271 ? 0.653 0.614 -30.351 1.00 66.81 271 TYR A O 1
ATOM 2260 N N . ASN A 1 272 ? 1.986 -0.981 -31.192 1.00 63.62 272 ASN A N 1
ATOM 2261 C CA . ASN A 1 272 ? 1.918 -1.844 -30.003 1.00 63.62 272 ASN A CA 1
ATOM 2262 C C . ASN A 1 272 ? 2.521 -1.162 -28.766 1.00 63.62 272 ASN A C 1
ATOM 2264 O O . ASN A 1 272 ? 1.948 -1.213 -27.676 1.00 63.62 272 ASN A O 1
ATOM 2268 N N . LEU A 1 273 ? 3.653 -0.476 -28.951 1.00 65.50 273 LEU A N 1
ATOM 2269 C CA . LEU A 1 273 ? 4.321 0.278 -27.893 1.00 65.50 273 LEU A CA 1
ATOM 2270 C C . LEU A 1 273 ? 3.455 1.454 -27.407 1.00 65.50 273 LEU A C 1
ATOM 2272 O O . LEU A 1 273 ? 3.375 1.716 -26.209 1.00 65.50 273 LEU A O 1
ATOM 2276 N N . LEU A 1 274 ? 2.733 2.112 -28.316 1.00 68.00 274 LEU A N 1
ATOM 2277 C CA . LEU A 1 274 ? 1.806 3.198 -28.001 1.00 68.00 274 LEU A CA 1
ATOM 2278 C C . LEU A 1 274 ? 0.589 2.719 -27.196 1.00 68.00 274 LEU A C 1
ATOM 2280 O O . LEU A 1 274 ? 0.240 3.351 -26.195 1.00 68.00 274 LEU A O 1
ATOM 2284 N N . ILE A 1 275 ? -0.023 1.588 -27.568 1.00 69.19 275 ILE A N 1
ATOM 2285 C CA . ILE A 1 275 ? -1.119 0.977 -26.791 1.00 69.19 275 ILE A CA 1
ATOM 2286 C C . ILE A 1 275 ? -0.655 0.660 -25.368 1.00 69.19 275 ILE A C 1
ATOM 2288 O O . ILE A 1 275 ? -1.332 1.006 -24.399 1.00 69.19 275 ILE A O 1
ATOM 2292 N N . MET A 1 276 ? 0.517 0.042 -25.236 1.00 69.94 276 MET A N 1
ATOM 2293 C CA . MET A 1 276 ? 1.081 -0.353 -23.948 1.00 69.94 276 MET A CA 1
ATOM 2294 C C . MET A 1 276 ? 1.370 0.855 -23.048 1.00 69.94 276 MET A C 1
ATOM 2296 O O . MET A 1 276 ? 0.958 0.872 -21.887 1.00 69.94 276 MET A O 1
ATOM 2300 N N . LEU A 1 277 ? 2.025 1.894 -23.575 1.00 68.06 277 LEU A N 1
ATOM 2301 C CA . LEU A 1 277 ? 2.296 3.119 -22.818 1.00 68.06 277 LEU A CA 1
ATOM 2302 C C . LEU A 1 277 ? 0.999 3.827 -22.397 1.00 68.06 277 LEU A C 1
ATOM 2304 O O . LEU A 1 277 ? 0.889 4.283 -21.259 1.00 68.06 277 LEU A O 1
ATOM 2308 N N . THR A 1 278 ? -0.010 3.856 -23.272 1.00 70.94 278 THR A N 1
ATOM 2309 C CA . THR A 1 278 ? -1.328 4.434 -22.961 1.00 70.94 278 THR A CA 1
ATOM 2310 C C . THR A 1 278 ? -2.031 3.653 -21.849 1.00 70.94 278 THR A C 1
ATOM 2312 O O . THR A 1 278 ? -2.558 4.248 -20.908 1.00 70.94 278 THR A O 1
ATOM 2315 N N . TYR A 1 279 ? -1.991 2.319 -21.903 1.00 73.62 279 TYR A N 1
ATOM 2316 C CA . TYR A 1 279 ? -2.536 1.464 -20.849 1.00 73.62 279 TYR A CA 1
ATOM 2317 C C . TYR A 1 279 ? -1.823 1.682 -19.506 1.00 73.62 279 TYR A C 1
ATOM 2319 O O . TYR A 1 279 ? -2.488 1.840 -18.480 1.00 73.62 279 TYR A O 1
ATOM 2327 N N . ARG A 1 280 ? -0.484 1.773 -19.505 1.00 70.88 280 ARG A N 1
ATOM 2328 C CA . ARG A 1 280 ? 0.311 2.087 -18.303 1.00 70.88 280 ARG A CA 1
ATOM 2329 C C . ARG A 1 280 ? -0.108 3.430 -17.690 1.00 70.88 280 ARG A C 1
ATOM 2331 O O . ARG A 1 280 ? -0.280 3.502 -16.476 1.00 70.88 280 ARG A O 1
ATOM 2338 N N . ILE A 1 281 ? -0.323 4.467 -18.503 1.00 71.81 281 ILE A N 1
ATOM 2339 C CA . ILE A 1 281 ? -0.798 5.787 -18.045 1.00 71.81 281 ILE A CA 1
ATOM 2340 C C . ILE A 1 281 ? -2.197 5.690 -17.415 1.00 71.81 281 ILE A C 1
ATOM 2342 O O . ILE A 1 281 ? -2.418 6.180 -16.304 1.00 71.81 281 ILE A O 1
ATOM 2346 N N . LEU A 1 282 ? -3.142 5.028 -18.091 1.00 72.62 282 LEU A N 1
ATOM 2347 C CA . LEU A 1 282 ? -4.515 4.875 -17.599 1.00 72.62 282 LEU A CA 1
ATOM 2348 C C . LEU A 1 282 ? -4.556 4.118 -16.269 1.00 72.62 282 LEU A C 1
ATOM 2350 O O . LEU A 1 282 ? -5.134 4.604 -15.301 1.00 72.62 282 LEU A O 1
ATOM 2354 N N . LEU A 1 283 ? -3.876 2.979 -16.176 1.00 72.19 283 LEU A N 1
ATOM 2355 C CA . LEU A 1 283 ? -3.833 2.191 -14.947 1.00 72.19 283 LEU A CA 1
ATOM 2356 C C . LEU A 1 283 ? -3.245 3.004 -13.783 1.00 72.19 283 LEU A C 1
ATOM 2358 O O . LEU A 1 283 ? -3.853 3.086 -12.715 1.00 72.19 283 LEU A O 1
ATOM 2362 N N . ARG A 1 284 ? -2.125 3.699 -14.004 1.00 69.88 284 ARG A N 1
ATOM 2363 C CA . ARG A 1 284 ? -1.468 4.510 -12.967 1.00 69.88 284 ARG A CA 1
ATOM 2364 C C . ARG A 1 284 ? -2.312 5.696 -12.502 1.00 69.88 284 ARG A C 1
ATOM 2366 O O . ARG A 1 284 ? -2.363 5.983 -11.309 1.00 69.88 284 ARG A O 1
ATOM 2373 N N . SER A 1 285 ? -3.021 6.356 -13.414 1.00 69.25 285 SER A N 1
ATOM 2374 C CA . SER A 1 285 ? -3.944 7.441 -13.050 1.00 69.25 285 SER A CA 1
ATOM 2375 C C . SER A 1 285 ? -5.137 6.946 -12.220 1.00 69.25 285 SER A C 1
ATOM 2377 O O . SER A 1 285 ? -5.522 7.606 -11.253 1.00 69.25 285 SER A O 1
ATOM 2379 N N . THR A 1 286 ? -5.675 5.755 -12.519 1.00 72.75 286 THR A N 1
ATOM 2380 C CA . THR A 1 286 ? -6.757 5.162 -11.711 1.00 72.75 286 THR A CA 1
ATOM 2381 C C . THR A 1 286 ? -6.311 4.779 -10.299 1.00 72.75 286 THR A C 1
ATOM 2383 O O . THR A 1 286 ? -7.081 4.962 -9.356 1.00 72.75 286 THR A O 1
ATOM 2386 N N . GLU A 1 287 ? -5.066 4.320 -10.120 1.00 68.31 287 GLU A N 1
ATOM 2387 C CA . GLU A 1 287 ? -4.495 4.028 -8.796 1.00 68.31 287 GLU A CA 1
ATOM 2388 C C . GLU A 1 287 ? -4.416 5.297 -7.930 1.00 68.31 287 GLU A C 1
ATOM 2390 O O . GLU A 1 287 ? -4.894 5.303 -6.795 1.00 68.31 287 GLU A O 1
ATOM 2395 N N . VAL A 1 288 ? -3.910 6.405 -8.489 1.00 69.69 288 VAL A N 1
ATOM 2396 C CA . VAL A 1 288 ? -3.856 7.702 -7.787 1.00 69.69 288 VAL A CA 1
ATOM 2397 C C . VAL A 1 288 ? -5.254 8.172 -7.393 1.00 69.69 288 VAL A C 1
ATOM 2399 O O . VAL A 1 288 ? -5.466 8.610 -6.261 1.00 69.69 288 VAL A O 1
ATOM 2402 N N . TRP A 1 289 ? -6.225 8.052 -8.300 1.00 73.19 289 TRP A N 1
ATOM 2403 C CA . TRP A 1 289 ? -7.605 8.439 -8.018 1.00 73.19 289 TRP A CA 1
ATOM 2404 C C . TRP A 1 289 ? -8.222 7.613 -6.881 1.00 73.19 289 TRP A C 1
ATOM 2406 O O . TRP A 1 289 ? -8.842 8.172 -5.971 1.00 73.19 289 TRP A O 1
ATOM 2416 N N . ALA A 1 290 ? -8.024 6.291 -6.883 1.00 69.50 290 ALA A N 1
ATOM 2417 C CA . ALA A 1 290 ? -8.504 5.404 -5.822 1.00 69.50 290 ALA A CA 1
ATOM 2418 C C . ALA A 1 290 ? -7.893 5.759 -4.454 1.00 69.50 290 ALA A C 1
ATOM 2420 O O . ALA A 1 290 ? -8.597 5.798 -3.443 1.00 69.50 290 ALA A O 1
ATOM 2421 N N . LEU A 1 291 ? -6.600 6.087 -4.423 1.00 69.31 291 LEU A N 1
ATOM 2422 C CA . LEU A 1 291 ? -5.923 6.522 -3.205 1.00 69.31 291 LEU A CA 1
ATOM 2423 C C . LEU A 1 291 ? -6.462 7.854 -2.677 1.00 69.31 291 LEU A C 1
ATOM 2425 O O . LEU A 1 291 ? -6.838 7.939 -1.506 1.00 69.31 291 LEU A O 1
ATOM 2429 N N . ILE A 1 292 ? -6.551 8.877 -3.529 1.00 72.38 292 ILE A N 1
ATOM 2430 C CA . ILE A 1 292 ? -7.041 10.202 -3.128 1.00 72.38 292 ILE A CA 1
ATOM 2431 C C . ILE A 1 292 ? -8.482 10.105 -2.619 1.00 72.38 292 ILE A C 1
ATOM 2433 O O . ILE A 1 292 ? -8.795 10.624 -1.548 1.00 72.38 292 ILE A O 1
ATOM 2437 N N . THR A 1 293 ? -9.354 9.394 -3.336 1.00 70.25 293 THR A N 1
ATOM 2438 C CA . THR A 1 293 ? -10.757 9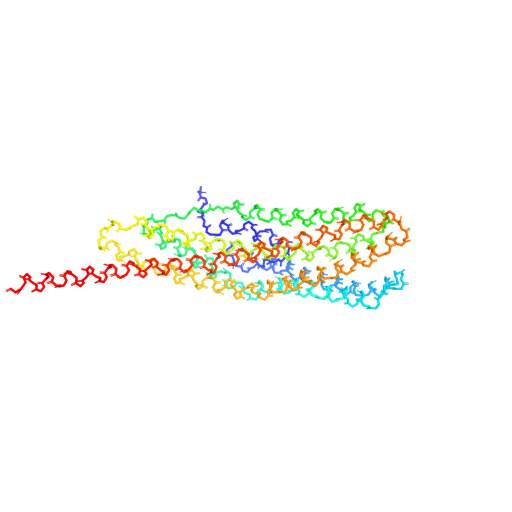.226 -2.929 1.00 70.25 293 THR A CA 1
ATOM 2439 C C . THR A 1 293 ? -10.896 8.483 -1.598 1.00 70.25 293 THR A C 1
ATOM 2441 O O . THR A 1 293 ? -11.720 8.878 -0.770 1.00 70.25 293 THR A O 1
ATOM 2444 N N . SER A 1 294 ? -10.070 7.462 -1.336 1.00 66.75 294 SER A N 1
ATOM 2445 C CA . SER A 1 294 ? -10.036 6.775 -0.037 1.00 66.75 294 SER A CA 1
ATOM 2446 C C . SER A 1 294 ? -9.595 7.709 1.097 1.00 66.75 294 SER A C 1
ATOM 2448 O O . SER A 1 294 ? -10.218 7.718 2.163 1.00 66.75 294 SER A O 1
ATOM 2450 N N . CYS A 1 295 ? -8.561 8.530 0.876 1.00 68.38 295 CYS A N 1
ATOM 2451 C CA . CYS A 1 295 ? -8.092 9.520 1.852 1.00 68.38 295 CYS A CA 1
ATOM 2452 C C . CYS A 1 295 ? -9.177 10.553 2.179 1.00 68.38 295 CYS A C 1
ATOM 2454 O O . CYS A 1 295 ? -9.504 10.746 3.350 1.00 68.38 295 CYS A O 1
ATOM 2456 N N . VAL A 1 296 ? -9.776 11.162 1.150 1.00 69.00 296 VAL A N 1
ATOM 2457 C CA . VAL A 1 296 ? -10.821 12.189 1.296 1.00 69.00 296 VAL A CA 1
ATOM 2458 C C . VAL A 1 296 ? -12.028 11.633 2.051 1.00 69.00 296 VAL A C 1
ATOM 2460 O O . VAL A 1 296 ? -12.500 12.245 3.008 1.00 69.00 296 VAL A O 1
ATOM 2463 N N . ASN A 1 297 ? -12.499 10.434 1.692 1.00 65.31 297 ASN A N 1
ATOM 2464 C CA . ASN A 1 297 ? -13.642 9.822 2.371 1.00 65.31 297 ASN A CA 1
ATOM 2465 C C . ASN A 1 297 ? -13.362 9.510 3.853 1.00 65.31 297 ASN A C 1
ATOM 2467 O O . ASN A 1 297 ? -14.280 9.611 4.665 1.00 65.31 297 ASN A O 1
ATOM 2471 N N . THR A 1 298 ? -12.122 9.161 4.210 1.00 61.88 298 THR A N 1
ATOM 2472 C CA . THR A 1 298 ? -11.751 8.822 5.596 1.00 61.88 298 THR A CA 1
ATOM 2473 C C . THR A 1 298 ? -11.509 10.067 6.459 1.00 61.88 298 THR A C 1
ATOM 2475 O O . THR A 1 298 ? -11.865 10.082 7.637 1.00 61.88 298 THR A O 1
ATOM 2478 N N . GLN A 1 299 ? -10.922 11.124 5.887 1.00 63.59 299 GLN A N 1
ATOM 2479 C CA . GLN A 1 299 ? -10.572 12.348 6.617 1.00 63.59 299 GLN A CA 1
ATOM 2480 C C . GLN A 1 299 ? -11.724 13.354 6.710 1.00 63.59 299 GLN A C 1
ATOM 2482 O O . GLN A 1 299 ? -11.873 14.004 7.742 1.00 63.59 299 GLN A O 1
ATOM 2487 N N . GLU A 1 300 ? -12.539 13.508 5.662 1.00 59.28 300 GLU A N 1
ATOM 2488 C CA . GLU A 1 300 ? -13.540 14.580 5.635 1.00 59.28 300 GLU A CA 1
ATOM 2489 C C . GLU A 1 300 ? -14.915 14.159 6.135 1.00 59.28 300 GLU A C 1
ATOM 2491 O O . GLU A 1 300 ? -15.517 14.898 6.909 1.00 59.28 300 GLU A O 1
ATOM 2496 N N . LYS A 1 301 ? -15.427 13.003 5.703 1.00 59.62 301 LYS A N 1
ATOM 2497 C CA . LYS A 1 301 ? -16.824 12.628 5.970 1.00 59.62 301 LYS A CA 1
ATOM 2498 C C . LYS A 1 301 ? -16.998 12.069 7.382 1.00 59.62 301 LYS A C 1
ATOM 2500 O O . LYS A 1 301 ? -17.733 12.632 8.184 1.00 59.62 301 LYS A O 1
ATOM 2505 N N . SER A 1 302 ? -16.246 11.027 7.742 1.00 58.25 302 SER A N 1
ATOM 2506 C CA . SER A 1 302 ? -16.429 10.338 9.029 1.00 58.25 302 SER A CA 1
ATOM 2507 C C . SER A 1 302 ? -16.246 11.213 10.285 1.00 58.25 302 SER A C 1
ATOM 2509 O O . SER A 1 302 ? -17.081 11.117 11.186 1.00 58.25 302 SER A O 1
ATOM 2511 N N . PRO A 1 303 ? -15.208 12.069 10.403 1.00 58.56 303 PRO A N 1
ATOM 2512 C CA . PRO A 1 303 ? -14.978 12.822 11.638 1.00 58.56 303 PRO A CA 1
ATOM 2513 C C . PRO A 1 303 ? -15.904 14.034 11.775 1.00 58.56 303 PRO A C 1
ATOM 2515 O O . PRO A 1 303 ? -16.404 14.299 12.868 1.00 58.56 303 PRO A O 1
ATOM 2518 N N . LYS A 1 304 ? -16.160 14.763 10.675 1.00 61.16 304 LYS A N 1
ATOM 2519 C CA . LYS A 1 304 ? -17.031 15.951 10.681 1.00 61.16 304 LYS A CA 1
ATOM 2520 C C . LYS A 1 304 ? -18.477 15.567 10.993 1.00 61.16 304 LYS A C 1
ATOM 2522 O O . LYS A 1 304 ? -19.100 16.217 11.832 1.00 61.16 304 LYS A O 1
ATOM 2527 N N . ASP A 1 305 ? -18.968 14.479 10.396 1.00 59.56 305 ASP A N 1
ATOM 2528 C CA . ASP A 1 305 ? -20.326 13.986 10.633 1.00 59.56 305 ASP A CA 1
ATOM 2529 C C . ASP A 1 305 ? -20.511 13.554 12.093 1.00 59.56 305 ASP A C 1
ATOM 2531 O O . ASP A 1 305 ? -21.499 13.928 12.731 1.00 59.56 305 ASP A O 1
ATOM 2535 N N . PHE A 1 306 ? -19.529 12.844 12.663 1.00 60.19 306 PHE A N 1
ATOM 2536 C CA . PHE A 1 306 ? -19.556 12.452 14.072 1.00 60.19 306 PHE A CA 1
ATOM 2537 C C . PHE A 1 306 ? -19.534 13.663 15.013 1.00 60.19 306 PHE A C 1
ATOM 2539 O O . PHE A 1 306 ? -20.362 13.736 15.918 1.00 60.19 306 PHE A O 1
ATOM 2546 N N . LEU A 1 307 ? -18.619 14.620 14.810 1.00 61.22 307 LEU A N 1
ATOM 2547 C CA . LEU A 1 307 ? -18.522 15.831 15.637 1.00 61.22 307 LEU A CA 1
ATOM 2548 C C . LEU A 1 307 ? -19.829 16.621 15.612 1.00 61.22 307 LEU A C 1
ATOM 2550 O O . LEU A 1 307 ? -20.346 16.989 16.664 1.00 61.22 307 LEU A O 1
ATOM 2554 N N . HIS A 1 308 ? -20.396 16.829 14.426 1.00 64.75 308 HIS A N 1
ATOM 2555 C CA . HIS A 1 308 ? -21.665 17.527 14.261 1.00 64.75 308 HIS A CA 1
ATOM 2556 C C . HIS A 1 308 ? -22.815 16.807 14.988 1.00 64.75 308 HIS A C 1
ATOM 2558 O O . HIS A 1 308 ? -23.592 17.430 15.714 1.00 64.75 308 HIS A O 1
ATOM 2564 N N . LEU A 1 309 ? -22.897 15.477 14.870 1.00 59.91 309 LEU A N 1
ATOM 2565 C CA . LEU A 1 309 ? -23.883 14.662 15.589 1.00 59.91 309 LEU A CA 1
ATOM 2566 C C . LEU A 1 309 ? -23.684 14.687 17.110 1.00 59.91 309 LEU A C 1
ATOM 2568 O O . LEU A 1 309 ? -24.668 14.758 17.851 1.00 59.91 309 LEU A O 1
ATOM 2572 N N . LEU A 1 310 ? -22.436 14.658 17.579 1.00 61.41 310 LEU A N 1
ATOM 2573 C CA . LEU A 1 310 ? -22.096 14.768 18.994 1.00 61.41 310 LEU A CA 1
ATOM 2574 C C . LEU A 1 310 ? -22.531 16.130 19.548 1.00 61.41 310 LEU A C 1
ATOM 2576 O O . LEU A 1 310 ? -23.191 16.169 20.586 1.00 61.41 310 LEU A O 1
ATOM 2580 N N . PHE A 1 311 ? -22.242 17.224 18.834 1.00 66.19 311 PHE A N 1
ATOM 2581 C CA . PHE A 1 311 ? -22.674 18.573 19.206 1.00 66.19 311 PHE A CA 1
ATOM 2582 C C . PHE A 1 311 ? -24.195 18.673 19.316 1.00 66.19 311 PHE A C 1
ATOM 2584 O O . PHE A 1 311 ? -24.691 19.115 20.348 1.00 66.19 311 PHE A O 1
ATOM 2591 N N . ILE A 1 312 ? -24.945 18.173 18.327 1.00 63.88 312 ILE A N 1
ATOM 2592 C CA . ILE A 1 312 ? -26.419 18.172 18.369 1.00 63.88 312 ILE A CA 1
ATOM 2593 C C . ILE A 1 312 ? -26.949 17.435 19.605 1.00 63.88 312 ILE A C 1
ATOM 2595 O O . ILE A 1 312 ? -27.969 17.818 20.183 1.00 63.88 312 ILE A O 1
ATOM 2599 N N . ILE A 1 313 ? -26.308 16.338 20.007 1.00 62.09 313 ILE A N 1
ATOM 2600 C CA . ILE A 1 313 ? -26.796 15.548 21.137 1.00 62.09 313 ILE A CA 1
ATOM 2601 C C . ILE A 1 313 ? -26.384 16.157 22.470 1.00 62.09 313 ILE A C 1
ATOM 2603 O O . ILE A 1 313 ? -27.206 16.156 23.385 1.00 62.09 313 ILE A O 1
ATOM 2607 N N . LEU A 1 314 ? -25.166 16.685 22.580 1.00 63.72 314 LEU A N 1
ATOM 2608 C CA . LEU A 1 314 ? -24.726 17.429 23.757 1.00 63.72 314 LEU A CA 1
ATOM 2609 C C . LEU A 1 314 ? -25.611 18.653 23.988 1.00 63.72 314 LEU A C 1
ATOM 2611 O O . LEU A 1 314 ? -26.051 18.855 25.113 1.00 63.72 314 LEU A O 1
ATOM 2615 N N . ASP A 1 315 ? -25.960 19.387 22.933 1.00 63.44 315 ASP A N 1
ATOM 2616 C CA . ASP A 1 315 ? -26.853 20.543 23.016 1.00 63.44 315 ASP A CA 1
ATOM 2617 C C . ASP A 1 315 ? -28.251 20.140 23.519 1.00 63.44 315 ASP A C 1
ATOM 2619 O O . ASP A 1 315 ? -28.765 20.692 24.488 1.00 63.44 315 ASP A O 1
ATOM 2623 N N . LYS A 1 316 ? -28.822 19.048 22.988 1.00 59.03 316 LYS A N 1
ATOM 2624 C CA . LYS A 1 316 ? -30.096 18.491 23.488 1.00 59.03 316 LYS A CA 1
ATOM 2625 C C . LYS A 1 316 ? -30.029 17.992 24.933 1.00 59.03 316 LYS A C 1
ATOM 2627 O O . LYS A 1 316 ? -31.022 18.077 25.654 1.00 59.03 316 LYS A O 1
ATOM 2632 N N . VAL A 1 317 ? -28.897 17.427 25.354 1.00 59.12 317 VAL A N 1
ATOM 2633 C CA . VAL A 1 317 ? -28.685 16.970 26.737 1.00 59.12 317 VAL A CA 1
ATOM 2634 C C . VAL A 1 317 ? -28.562 18.169 27.676 1.00 59.12 317 VAL A C 1
ATOM 2636 O O . VAL A 1 317 ? -29.234 18.186 28.701 1.00 59.12 317 VAL A O 1
ATOM 2639 N N . MET A 1 318 ? -27.793 19.193 27.303 1.00 59.25 318 MET A N 1
ATOM 2640 C CA . MET A 1 318 ? -27.655 20.445 28.055 1.00 59.25 318 MET A CA 1
ATOM 2641 C C . MET A 1 318 ? -28.989 21.182 28.182 1.00 59.25 318 MET A C 1
ATOM 2643 O O . MET A 1 318 ? -29.350 21.614 29.275 1.00 59.25 318 MET A O 1
ATOM 2647 N N . PHE A 1 319 ? -29.769 21.252 27.101 1.00 59.78 319 PHE A N 1
ATOM 2648 C CA . PHE A 1 319 ? -31.111 21.830 27.124 1.00 59.78 319 PHE A CA 1
ATOM 2649 C C . PHE A 1 319 ? -32.048 21.050 28.057 1.00 59.78 319 PHE A C 1
ATOM 2651 O O . PHE A 1 319 ? -32.787 21.644 28.839 1.00 59.78 319 PHE A O 1
ATOM 2658 N N . GLY A 1 320 ? -31.969 19.714 28.039 1.00 57.88 320 GLY A N 1
ATOM 2659 C CA . GLY A 1 320 ? -32.706 18.849 28.959 1.00 57.88 320 GLY A CA 1
ATOM 2660 C C . GLY A 1 320 ? -32.316 19.049 30.427 1.00 57.88 320 GLY A C 1
ATOM 2661 O O . GLY A 1 320 ? -33.202 19.116 31.272 1.00 57.88 320 GLY A O 1
ATOM 2662 N N . ILE A 1 321 ? -31.021 19.199 30.734 1.00 60.22 321 ILE A N 1
ATOM 2663 C CA . ILE A 1 321 ? -30.521 19.490 32.092 1.00 60.22 321 ILE A CA 1
ATOM 2664 C C . ILE A 1 321 ? -31.034 20.845 32.573 1.00 60.22 321 ILE A C 1
ATOM 2666 O O . ILE A 1 321 ? -31.537 20.943 33.688 1.00 60.22 321 ILE A O 1
ATOM 2670 N N . ASN A 1 322 ? -30.934 21.878 31.736 1.00 57.41 322 ASN A N 1
ATOM 2671 C CA . ASN A 1 322 ? -31.386 23.223 32.081 1.00 57.41 322 ASN A CA 1
ATOM 2672 C C . ASN A 1 322 ? -32.904 23.269 32.295 1.00 57.41 322 ASN A C 1
ATOM 2674 O O . ASN A 1 322 ? -33.365 23.921 33.227 1.00 57.41 322 ASN A 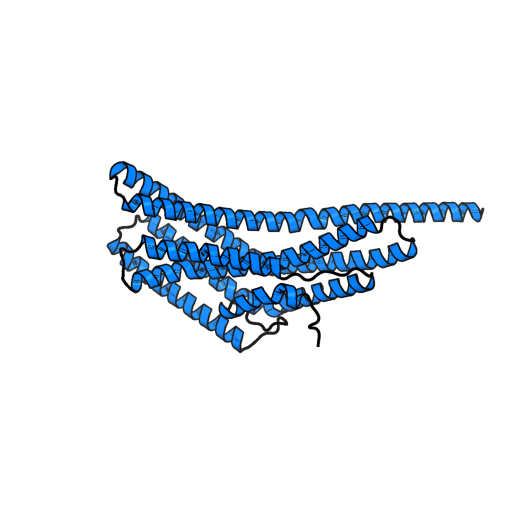O 1
ATOM 2678 N N . MET A 1 323 ? -33.673 22.522 31.498 1.00 50.56 323 MET A N 1
ATOM 2679 C CA . MET A 1 323 ? -35.117 22.389 31.685 1.00 50.56 323 MET A CA 1
ATOM 2680 C C . MET A 1 323 ? -35.456 21.622 32.975 1.00 50.56 323 MET A C 1
ATOM 2682 O O . MET A 1 323 ? -36.324 22.051 33.726 1.00 50.56 323 MET A O 1
ATOM 2686 N N . PHE A 1 324 ? -34.744 20.533 33.285 1.00 52.25 324 PHE A N 1
ATOM 2687 C CA . PHE A 1 324 ? -34.927 19.792 34.541 1.00 52.25 324 PHE A CA 1
ATOM 2688 C C . PHE A 1 324 ? -34.585 20.638 35.770 1.00 52.25 324 PHE A C 1
ATOM 2690 O O . PHE A 1 324 ? -35.263 20.547 36.788 1.00 52.25 324 PHE A O 1
ATOM 2697 N N . ARG A 1 325 ? -33.547 21.472 35.666 1.00 49.19 325 ARG A N 1
ATOM 2698 C CA . ARG A 1 325 ? -33.137 22.408 36.714 1.00 49.19 325 ARG A CA 1
ATOM 2699 C C . ARG A 1 325 ? -34.185 23.501 36.913 1.00 49.19 325 ARG A C 1
ATOM 2701 O O . ARG A 1 325 ? -34.605 23.712 38.037 1.00 49.19 325 ARG A O 1
ATOM 2708 N N . ALA A 1 326 ? -34.709 24.074 35.829 1.00 49.28 326 ALA A N 1
ATOM 2709 C CA . ALA A 1 326 ? -35.808 25.037 35.890 1.00 49.28 326 ALA A CA 1
ATOM 2710 C C . ALA A 1 326 ? -37.092 24.441 36.499 1.00 49.28 326 ALA A C 1
ATOM 2712 O O . ALA A 1 326 ? -37.761 25.107 37.276 1.00 49.28 326 ALA A O 1
ATOM 2713 N N . ILE A 1 327 ? -37.424 23.181 36.191 1.00 51.91 327 ILE A N 1
ATOM 2714 C CA . ILE A 1 327 ? -38.580 22.482 36.779 1.00 51.91 327 ILE A CA 1
ATOM 2715 C C . ILE A 1 327 ? -38.338 22.156 38.260 1.00 51.91 327 ILE A C 1
ATOM 2717 O O . ILE A 1 327 ? -39.239 22.323 39.071 1.00 51.91 327 ILE A O 1
ATOM 2721 N N . SER A 1 328 ? -37.129 21.721 38.626 1.00 40.94 328 SER A N 1
ATOM 2722 C CA . SER A 1 328 ? -36.713 21.531 40.023 1.00 40.94 328 SER A CA 1
ATOM 2723 C C . SER A 1 328 ? -36.866 22.826 40.818 1.00 40.94 328 SER A C 1
ATOM 2725 O O . SER A 1 328 ? -37.519 22.837 41.854 1.00 40.94 328 SER A O 1
ATOM 2727 N N . ASP A 1 329 ? -36.321 23.924 40.302 1.00 55.41 329 ASP A N 1
ATOM 2728 C CA . ASP A 1 329 ? -36.389 25.232 40.951 1.00 55.41 329 ASP A CA 1
ATOM 2729 C C . ASP A 1 329 ? -37.844 25.731 41.052 1.00 55.41 329 ASP A C 1
ATOM 2731 O O . ASP A 1 329 ? -38.192 26.388 42.024 1.00 55.41 329 ASP A O 1
ATOM 2735 N N . PHE A 1 330 ? -38.717 25.357 40.107 1.00 43.56 330 PHE A N 1
ATOM 2736 C CA . PHE A 1 330 ? -40.151 25.678 40.125 1.00 43.56 330 PHE A CA 1
ATOM 2737 C C . PHE A 1 330 ? -40.988 24.796 41.070 1.00 43.56 330 PHE A C 1
ATOM 2739 O O . PHE A 1 330 ? -42.042 25.226 41.516 1.00 43.56 330 PHE A O 1
ATOM 2746 N N . ILE A 1 331 ? -40.564 23.561 41.359 1.00 51.91 331 ILE A N 1
ATOM 2747 C CA . ILE A 1 331 ? -41.258 22.639 42.284 1.00 51.91 331 ILE A CA 1
ATOM 2748 C C . ILE A 1 331 ? -40.869 22.907 43.749 1.00 51.91 331 ILE A C 1
ATOM 2750 O O . ILE A 1 331 ? -41.631 22.580 44.656 1.00 51.91 331 ILE A O 1
ATOM 2754 N N . PHE A 1 332 ? -39.680 23.468 43.984 1.00 48.28 332 PHE A N 1
ATOM 2755 C CA . PHE A 1 332 ? -39.172 23.818 45.316 1.00 48.28 332 PHE A CA 1
ATOM 2756 C C . PHE A 1 332 ? -39.380 25.300 45.700 1.00 48.28 332 PHE A C 1
ATOM 2758 O O . PHE A 1 332 ? -38.899 25.724 46.753 1.00 48.28 332 PHE A O 1
ATOM 2765 N N . LEU A 1 333 ? -40.103 26.056 44.868 1.00 44.31 333 LEU A N 1
ATOM 2766 C CA . LEU A 1 333 ? -40.700 27.369 45.152 1.00 44.31 333 LEU A CA 1
ATOM 2767 C C . LEU A 1 333 ? -42.181 27.180 45.494 1.00 44.31 333 LEU A C 1
ATOM 2769 O O . LEU A 1 333 ? -42.655 27.889 46.410 1.00 44.31 333 LEU A O 1
#